Protein AF-A0A0D2N6A8-F1 (afdb_monomer)

Radius of gyration: 24.05 Å; Cα contacts (8 Å, |Δi|>4): 555; chains: 1; bounding box: 59×53×74 Å

Nearest PDB structures (foldseek):
  6nwz-assembly1_A  TM=8.621E-01  e=2.950E-24  Aspergillus fumigatus Af293
  6lh8-assembly1_A  TM=3.895E-01  e=9.444E+00  Bombina maxima
  6lhz-assembly1_A  TM=3.625E-01  e=6.966E+00  Bombina maxima
  6fop-assembly1_A  TM=2.179E-01  e=6.966E+00  Acetivibrio thermocellus ATCC 27405
  8zds-assembly1_E  TM=1.411E-01  e=5.803E+00  Salmonella enterica subsp. enterica serovar Typhimurium

Structure (mmCIF, N/CA/C/O backbone):
data_AF-A0A0D2N6A8-F1
#
_entry.id   AF-A0A0D2N6A8-F1
#
loop_
_atom_site.group_PDB
_atom_site.id
_atom_site.type_symbol
_atom_site.label_atom_id
_atom_site.label_alt_id
_atom_site.label_comp_id
_atom_site.label_asym_id
_atom_site.label_entity_id
_atom_site.label_seq_id
_atom_site.pdbx_PDB_ins_code
_atom_site.Cartn_x
_atom_site.Cartn_y
_atom_site.Cartn_z
_atom_site.occupancy
_atom_site.B_iso_or_equiv
_atom_site.auth_seq_id
_atom_site.auth_comp_id
_atom_site.auth_asym_id
_atom_site.auth_atom_id
_atom_site.pdbx_PDB_model_num
ATOM 1 N N . MET A 1 1 ? 5.827 24.116 23.680 1.00 55.41 1 MET A N 1
ATOM 2 C CA . MET A 1 1 ? 5.455 23.223 24.802 1.00 55.41 1 MET A CA 1
ATOM 3 C C . MET A 1 1 ? 5.975 21.837 24.461 1.00 55.41 1 MET A C 1
ATOM 5 O O . MET A 1 1 ? 5.878 21.472 23.299 1.00 55.41 1 MET A O 1
ATOM 9 N N . ASN A 1 2 ? 6.560 21.096 25.406 1.00 69.88 2 ASN A N 1
ATOM 10 C CA . ASN A 1 2 ? 6.954 19.704 25.162 1.00 69.88 2 ASN A CA 1
ATOM 11 C C . ASN A 1 2 ? 5.772 18.787 25.520 1.00 69.88 2 ASN A C 1
ATOM 13 O O . ASN A 1 2 ? 5.631 18.377 26.674 1.00 69.88 2 ASN A O 1
ATOM 17 N N . PHE A 1 3 ? 4.899 18.524 24.547 1.00 74.50 3 PHE A N 1
ATOM 18 C CA . PHE A 1 3 ? 3.677 17.741 24.757 1.00 74.50 3 PHE A CA 1
ATOM 19 C C . PHE A 1 3 ? 3.942 16.252 25.065 1.00 74.50 3 PHE A C 1
ATOM 21 O O . PHE A 1 3 ? 3.048 15.590 25.579 1.00 74.50 3 PHE A O 1
ATOM 28 N N . SER A 1 4 ? 5.156 15.737 24.828 1.00 81.69 4 SER A N 1
ATOM 29 C CA . SER A 1 4 ? 5.556 14.349 25.125 1.00 81.69 4 SER A CA 1
ATOM 30 C C . SER A 1 4 ? 6.346 14.191 26.432 1.00 81.69 4 SER A C 1
ATOM 32 O O . SER A 1 4 ? 6.681 13.075 26.830 1.00 81.69 4 SER A O 1
ATOM 34 N N . SER A 1 5 ? 6.608 15.290 27.149 1.00 80.06 5 SER A N 1
ATOM 35 C CA . SER A 1 5 ? 7.374 15.299 28.410 1.00 80.06 5 SER A CA 1
ATOM 36 C C . SER A 1 5 ? 6.836 14.338 29.475 1.00 80.06 5 SER A C 1
ATOM 38 O O . SER A 1 5 ? 7.623 13.746 30.208 1.00 80.06 5 SER A O 1
ATOM 40 N N . GLN A 1 6 ? 5.518 14.119 29.525 1.00 79.75 6 GLN A N 1
ATOM 41 C CA . GLN A 1 6 ? 4.905 13.167 30.456 1.00 79.75 6 GLN A CA 1
ATOM 42 C C . GLN A 1 6 ? 5.360 11.726 30.210 1.00 79.75 6 GLN A C 1
ATOM 44 O O . GLN A 1 6 ? 5.498 10.965 31.155 1.00 79.75 6 GLN A O 1
ATOM 49 N N . TRP A 1 7 ? 5.643 11.333 28.968 1.00 83.81 7 TRP A N 1
ATOM 50 C CA . TRP A 1 7 ? 6.109 9.978 28.646 1.00 83.81 7 TRP A CA 1
ATOM 51 C C . TRP A 1 7 ? 7.577 9.744 29.014 1.00 83.81 7 TRP A C 1
ATOM 53 O O . TRP A 1 7 ? 8.043 8.605 29.034 1.00 83.81 7 TRP A O 1
ATOM 63 N N . GLN A 1 8 ? 8.302 10.826 29.291 1.00 75.38 8 GLN A N 1
ATOM 64 C CA . GLN A 1 8 ? 9.684 10.810 29.760 1.00 75.38 8 GLN A CA 1
ATOM 65 C C . GLN A 1 8 ? 9.762 1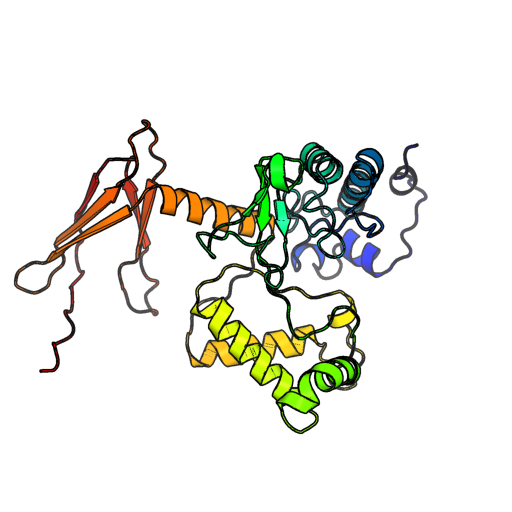0.882 31.294 1.00 75.38 8 GLN A C 1
ATOM 67 O O . GLN A 1 8 ? 10.846 10.740 31.858 1.00 75.38 8 GLN A O 1
ATOM 72 N N . ASP A 1 9 ? 8.628 11.088 31.972 1.00 80.12 9 ASP A N 1
ATOM 73 C CA . ASP A 1 9 ? 8.548 11.103 33.427 1.00 80.12 9 ASP A CA 1
ATOM 74 C C . ASP A 1 9 ? 8.675 9.676 33.982 1.00 80.12 9 ASP A C 1
ATOM 76 O O . ASP A 1 9 ? 7.916 8.774 33.623 1.00 80.12 9 ASP A O 1
ATOM 80 N N . ALA A 1 10 ? 9.620 9.472 34.902 1.00 74.81 10 ALA A N 1
ATOM 81 C CA . ALA A 1 10 ? 9.819 8.195 35.583 1.00 74.81 10 ALA A CA 1
ATOM 82 C C . ALA A 1 10 ? 8.604 7.768 36.432 1.00 74.81 10 ALA A C 1
ATOM 84 O O . ALA A 1 10 ? 8.475 6.590 36.766 1.00 74.81 10 ALA A O 1
ATOM 85 N N . GLN A 1 11 ? 7.721 8.705 36.787 1.00 80.44 11 GLN A N 1
ATOM 86 C CA . GLN A 1 11 ? 6.476 8.445 37.507 1.00 80.44 11 GLN A CA 1
ATOM 87 C C . GLN A 1 11 ? 5.301 8.111 36.578 1.00 80.44 11 GLN A C 1
ATOM 89 O O . GLN A 1 11 ? 4.234 7.721 37.063 1.00 80.44 11 GLN A O 1
ATOM 94 N N . PHE A 1 12 ? 5.463 8.239 35.257 1.00 84.12 12 PHE A N 1
ATOM 95 C CA . PHE A 1 12 ? 4.398 7.929 34.313 1.00 84.12 12 PHE A CA 1
ATOM 96 C C . PHE A 1 12 ? 4.044 6.442 34.350 1.00 84.12 12 PHE A C 1
ATOM 98 O O . PHE A 1 12 ? 4.872 5.564 34.106 1.00 84.12 12 PHE A O 1
ATOM 105 N N . SER A 1 13 ? 2.770 6.161 34.616 1.00 82.00 13 SER A N 1
ATOM 106 C CA . SER A 1 13 ? 2.237 4.806 34.641 1.00 82.00 13 SER A CA 1
ATOM 107 C C . SER A 1 13 ? 1.309 4.583 33.451 1.00 82.00 13 SER A C 1
ATOM 109 O O . SER A 1 13 ? 0.221 5.156 33.379 1.00 82.00 13 SER A O 1
ATOM 111 N N . LEU A 1 14 ? 1.736 3.729 32.517 1.00 87.38 14 LEU A N 1
ATOM 112 C CA . LEU A 1 14 ? 0.957 3.367 31.336 1.00 87.38 14 LEU A CA 1
ATOM 113 C C . LEU A 1 14 ? -0.204 2.431 31.718 1.00 87.38 14 LEU A C 1
ATOM 115 O O . LEU A 1 14 ? -0.010 1.238 31.971 1.00 87.38 14 LEU A O 1
ATOM 119 N N . GLN A 1 15 ? -1.414 2.996 31.772 1.00 91.31 15 GLN A N 1
ATOM 120 C CA . GLN A 1 15 ? -2.633 2.278 32.168 1.00 91.31 15 GLN A CA 1
ATOM 121 C C . GLN A 1 15 ? -3.263 1.474 31.028 1.00 91.31 15 GLN A C 1
ATOM 123 O O . GLN A 1 15 ? -3.842 0.416 31.279 1.00 91.31 15 GLN A O 1
ATOM 128 N N . ASP A 1 16 ? -3.136 1.958 29.790 1.00 94.75 16 ASP A N 1
ATOM 129 C CA . ASP A 1 16 ? -3.680 1.289 28.611 1.00 94.75 16 ASP A CA 1
ATOM 130 C C . ASP A 1 16 ? -3.026 -0.089 28.429 1.00 94.75 16 ASP A C 1
ATOM 132 O O . ASP A 1 16 ? -1.801 -0.221 28.351 1.00 94.75 16 ASP A O 1
ATOM 136 N N . GLN A 1 17 ? -3.861 -1.129 28.406 1.00 95.25 17 GLN A N 1
ATOM 137 C CA . GLN A 1 17 ? -3.397 -2.512 28.373 1.00 95.25 17 GLN A CA 1
ATOM 138 C C . GLN A 1 17 ? -2.762 -2.873 27.028 1.00 95.25 17 GLN A C 1
ATOM 140 O O . GLN A 1 17 ? -1.779 -3.608 27.011 1.00 95.25 17 GLN A O 1
ATOM 145 N N . VAL A 1 18 ? -3.280 -2.333 25.921 1.00 93.69 18 VAL A N 1
ATOM 146 C CA . VAL A 1 18 ? -2.760 -2.587 24.573 1.00 93.69 18 VAL A CA 1
ATOM 147 C C . VAL A 1 18 ? -1.413 -1.895 24.408 1.00 93.69 18 VAL A C 1
ATOM 149 O O . VAL A 1 18 ? -0.440 -2.524 23.999 1.00 93.69 18 VAL A O 1
ATOM 152 N N . ALA A 1 19 ? -1.321 -0.624 24.797 1.00 94.62 19 ALA A N 1
ATOM 153 C CA . ALA A 1 19 ? -0.071 0.122 24.747 1.00 94.62 19 ALA A CA 1
ATOM 154 C C . ALA A 1 19 ? 1.006 -0.527 25.631 1.00 94.62 19 ALA A C 1
ATOM 156 O O . ALA A 1 19 ? 2.165 -0.621 25.227 1.00 94.62 19 ALA A O 1
ATOM 157 N N . ARG A 1 20 ? 0.630 -1.019 26.819 1.00 95.12 20 ARG A N 1
ATOM 158 C CA . ARG A 1 20 ? 1.539 -1.758 27.702 1.00 95.12 20 ARG A CA 1
ATOM 159 C C . ARG A 1 20 ? 1.994 -3.077 27.079 1.00 95.12 20 ARG A C 1
ATOM 161 O O . ARG A 1 20 ? 3.195 -3.331 27.080 1.00 95.12 20 ARG A O 1
ATOM 168 N N . ALA A 1 21 ? 1.081 -3.854 26.498 1.00 95.69 21 ALA A N 1
ATOM 169 C CA . ALA A 1 21 ? 1.416 -5.099 25.813 1.00 95.69 21 ALA A CA 1
ATOM 170 C C . ALA A 1 21 ? 2.391 -4.869 24.648 1.00 95.69 21 ALA A C 1
ATOM 172 O O . ALA A 1 21 ? 3.376 -5.594 24.520 1.00 95.69 21 ALA A O 1
ATOM 173 N N . ILE A 1 22 ? 2.179 -3.815 23.852 1.00 95.88 22 ILE A N 1
ATOM 174 C CA . ILE A 1 22 ? 3.098 -3.414 22.777 1.00 95.88 22 ILE A CA 1
ATOM 175 C C . ILE A 1 22 ? 4.462 -3.019 23.349 1.00 95.88 22 ILE A C 1
ATOM 177 O O . ILE A 1 22 ? 5.482 -3.569 22.936 1.00 95.88 22 ILE A O 1
ATOM 181 N N . LYS A 1 23 ? 4.489 -2.107 24.330 1.00 94.44 23 LYS A N 1
ATOM 182 C CA . LYS A 1 23 ? 5.730 -1.592 24.928 1.00 94.44 23 LYS A CA 1
ATOM 183 C C . LYS A 1 23 ? 6.579 -2.694 25.563 1.00 94.44 23 LYS A C 1
ATOM 185 O O . LYS A 1 23 ? 7.801 -2.687 25.438 1.00 94.44 23 LYS A O 1
ATOM 190 N N . ASN A 1 24 ? 5.930 -3.643 26.227 1.00 95.31 24 ASN A N 1
ATOM 191 C CA . ASN A 1 24 ? 6.577 -4.779 26.877 1.00 95.31 24 ASN A CA 1
ATOM 192 C C . ASN A 1 24 ? 6.854 -5.945 25.914 1.00 95.31 24 ASN A C 1
ATOM 194 O O . ASN A 1 24 ? 7.449 -6.939 26.328 1.00 95.31 24 ASN A O 1
ATOM 198 N N . ASN A 1 25 ? 6.422 -5.841 24.653 1.00 96.44 25 ASN A N 1
ATOM 199 C CA . ASN A 1 25 ? 6.447 -6.923 23.673 1.00 96.44 25 ASN A CA 1
ATOM 200 C C . ASN A 1 25 ? 5.810 -8.224 24.205 1.00 96.44 25 ASN A C 1
ATOM 202 O O . ASN A 1 25 ? 6.339 -9.322 24.018 1.00 96.44 25 ASN A O 1
ATOM 206 N N . GLU A 1 26 ? 4.684 -8.103 24.911 1.00 97.06 26 GLU A N 1
ATOM 207 C CA . GLU A 1 26 ? 3.961 -9.241 25.478 1.00 97.06 26 GLU A CA 1
ATOM 208 C C . GLU A 1 26 ? 3.553 -10.208 24.360 1.00 97.06 26 GLU A C 1
ATOM 210 O O . GLU A 1 26 ? 2.994 -9.810 23.336 1.00 97.06 26 GLU A O 1
ATOM 215 N N . GLY A 1 27 ? 3.901 -11.488 24.521 1.00 95.44 27 GLY A N 1
ATOM 216 C CA . GLY A 1 27 ? 3.652 -12.509 23.500 1.00 95.44 27 GLY A CA 1
ATOM 217 C C . GLY A 1 27 ? 4.371 -12.278 22.161 1.00 95.44 27 GLY A C 1
ATOM 218 O O . GLY A 1 27 ? 4.015 -12.926 21.182 1.00 95.44 27 GLY A O 1
ATOM 219 N N . GLY A 1 28 ? 5.356 -11.372 22.092 1.00 96.12 28 GLY A N 1
ATOM 220 C CA . GLY A 1 28 ? 6.062 -11.034 20.852 1.00 96.12 28 GLY A CA 1
ATOM 221 C C . GLY A 1 28 ? 5.285 -10.105 19.910 1.00 96.12 28 GLY A C 1
ATOM 222 O O . GLY A 1 28 ? 5.637 -10.006 18.736 1.00 96.12 28 GLY A O 1
ATOM 223 N N . ILE A 1 29 ? 4.228 -9.430 20.382 1.00 95.00 29 ILE A N 1
ATOM 224 C CA . ILE A 1 29 ? 3.331 -8.632 19.526 1.00 95.00 29 ILE A CA 1
ATOM 225 C C . ILE A 1 29 ? 4.044 -7.521 18.734 1.00 95.00 29 ILE A C 1
ATOM 227 O O . ILE A 1 29 ? 3.677 -7.253 17.593 1.00 95.00 29 ILE A O 1
ATOM 231 N N . ALA A 1 30 ? 5.089 -6.902 19.290 1.00 95.25 30 ALA A N 1
ATOM 232 C CA . ALA A 1 30 ? 5.833 -5.836 18.618 1.00 95.25 30 ALA A CA 1
ATOM 233 C C . ALA A 1 30 ? 6.728 -6.358 17.472 1.00 95.25 30 ALA A C 1
ATOM 235 O O . ALA A 1 30 ? 7.166 -5.577 16.625 1.00 95.25 30 ALA A O 1
ATOM 236 N N . ASP A 1 31 ? 6.976 -7.672 17.430 1.00 95.00 31 ASP A N 1
ATOM 237 C CA . ASP A 1 31 ? 7.709 -8.358 16.357 1.00 95.00 31 ASP A CA 1
ATOM 238 C C . ASP A 1 31 ? 6.792 -9.141 15.410 1.00 95.00 31 ASP A C 1
ATOM 240 O O . ASP A 1 31 ? 7.168 -9.418 14.274 1.00 95.00 31 ASP A O 1
ATOM 244 N N . ALA A 1 32 ? 5.589 -9.497 15.866 1.00 95.19 32 ALA A N 1
ATOM 245 C CA . ALA A 1 32 ? 4.611 -10.244 15.081 1.00 95.19 32 ALA A CA 1
ATOM 246 C C . ALA A 1 32 ? 3.808 -9.364 14.105 1.00 95.19 32 ALA A C 1
ATOM 248 O O . ALA A 1 32 ? 3.234 -9.883 13.149 1.00 95.19 32 ALA A O 1
ATOM 249 N N . PHE A 1 33 ? 3.759 -8.048 14.336 1.00 96.81 33 PHE A N 1
ATOM 250 C CA . PHE A 1 33 ? 3.037 -7.084 13.503 1.00 96.81 33 PHE A CA 1
ATOM 251 C C . PHE A 1 33 ? 3.976 -6.027 12.932 1.00 96.81 33 PHE A C 1
ATOM 253 O O . PHE A 1 33 ? 4.971 -5.659 13.553 1.00 96.81 33 PHE A O 1
ATOM 260 N N . PHE A 1 34 ? 3.621 -5.499 11.760 1.00 98.00 34 PHE A N 1
ATOM 261 C CA . PHE A 1 34 ? 4.246 -4.299 11.216 1.00 98.00 34 PHE A CA 1
ATOM 262 C C . PHE A 1 34 ? 3.539 -3.047 1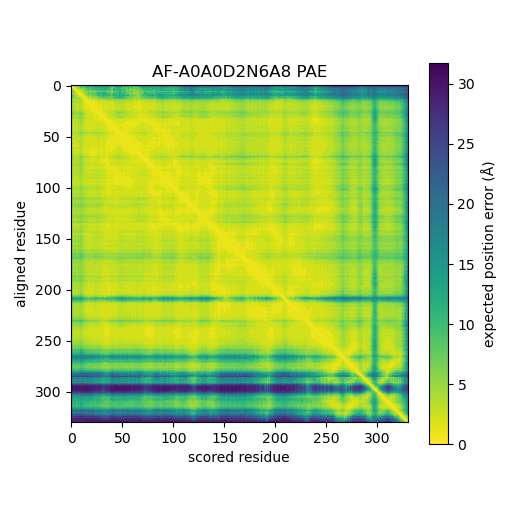1.727 1.00 98.00 34 PHE A C 1
ATOM 264 O O . PHE A 1 34 ? 2.314 -3.011 11.836 1.00 98.00 34 PHE A O 1
ATOM 271 N N . PHE A 1 35 ? 4.322 -2.012 12.007 1.00 98.19 35 PHE A N 1
ATOM 272 C CA . PHE A 1 35 ? 3.850 -0.751 12.569 1.00 98.19 35 PHE A CA 1
ATOM 273 C C . PHE A 1 35 ? 4.228 0.407 11.644 1.00 98.19 35 PHE A C 1
ATOM 275 O O . PHE A 1 35 ? 5.271 0.374 10.995 1.00 98.19 35 PHE A O 1
ATOM 282 N N . SER A 1 36 ? 3.400 1.445 11.592 1.00 98.25 36 SER A N 1
ATOM 283 C CA . SER A 1 36 ? 3.667 2.677 10.845 1.00 98.25 36 SER A CA 1
ATOM 284 C C . SER A 1 36 ? 2.964 3.860 11.502 1.00 98.25 36 SER A C 1
ATOM 286 O O . SER A 1 36 ? 2.130 3.690 12.392 1.00 98.25 36 SER A O 1
ATOM 288 N N . HIS A 1 37 ? 3.262 5.070 11.040 1.00 98.31 37 HIS A N 1
ATOM 289 C CA . HIS A 1 37 ? 2.566 6.263 11.507 1.00 98.31 37 HIS A CA 1
ATOM 290 C C . HIS A 1 37 ? 1.133 6.359 10.961 1.00 98.31 37 HIS A C 1
ATOM 292 O O . HIS A 1 37 ? 0.884 6.041 9.797 1.00 98.31 37 HIS A O 1
ATOM 298 N N . HIS A 1 38 ? 0.216 6.857 11.799 1.00 98.50 38 HIS A N 1
ATOM 299 C CA . HIS A 1 38 ? -1.157 7.212 11.430 1.00 98.50 38 HIS A CA 1
ATOM 300 C C . HIS A 1 38 ? -1.628 8.508 12.119 1.00 98.50 38 HIS A C 1
ATOM 302 O O . HIS A 1 38 ? -2.718 8.560 12.676 1.00 98.50 38 HIS A O 1
ATOM 308 N N . THR A 1 39 ? -0.742 9.518 12.119 1.00 98.44 39 THR A N 1
ATOM 309 C CA . THR A 1 39 ? -0.828 10.764 12.918 1.00 98.44 39 THR A CA 1
ATOM 310 C C . THR A 1 39 ? -1.048 10.521 14.417 1.00 98.44 39 THR A C 1
ATOM 312 O O . THR A 1 39 ? -1.000 9.380 14.872 1.00 98.44 39 THR A O 1
ATOM 315 N N . PHE A 1 40 ? -1.140 11.583 15.224 1.00 98.06 40 PHE A N 1
ATOM 316 C CA . PHE A 1 40 ? -1.216 11.457 16.681 1.00 98.06 40 PHE A CA 1
ATOM 317 C C . PHE A 1 40 ? -2.660 11.480 17.183 1.00 98.06 40 PHE A C 1
ATOM 319 O O . PHE A 1 40 ? -3.072 10.593 17.924 1.00 98.06 40 PHE A O 1
ATOM 326 N N . THR A 1 41 ? -3.449 12.469 16.758 1.00 98.00 41 THR A N 1
ATOM 327 C CA . THR A 1 41 ? -4.855 12.622 17.171 1.00 98.00 41 THR A CA 1
ATOM 328 C C . THR A 1 41 ? -5.842 12.271 16.065 1.00 98.00 41 THR A C 1
ATOM 330 O O . THR A 1 41 ? -7.035 12.516 16.229 1.00 98.00 41 THR A O 1
ATOM 333 N N . HIS A 1 42 ? -5.362 11.744 14.934 1.00 98.50 42 HIS A N 1
ATOM 334 C CA . HIS A 1 42 ? -6.184 11.466 13.756 1.00 98.50 42 HIS A CA 1
ATOM 335 C C . HIS A 1 42 ? -6.891 12.730 13.199 1.00 98.50 42 HIS A C 1
ATOM 337 O O . HIS A 1 42 ? -8.026 12.686 12.724 1.00 98.50 42 HIS A O 1
ATOM 343 N N . GLU A 1 43 ? -6.226 13.886 13.269 1.00 98.44 43 GLU A N 1
ATOM 344 C CA . GLU A 1 43 ? -6.726 15.146 12.703 1.00 98.44 43 GLU A CA 1
ATOM 345 C C . GLU A 1 43 ? -6.712 15.124 11.169 1.00 98.44 43 GLU A C 1
ATOM 347 O O . GLU A 1 43 ? -5.690 14.798 10.572 1.00 98.44 43 GLU A O 1
ATOM 352 N N . ILE A 1 44 ? -7.830 15.494 10.534 1.00 98.62 44 ILE A N 1
ATOM 353 C CA . ILE A 1 44 ? -7.942 15.599 9.071 1.00 98.62 44 ILE A CA 1
ATOM 354 C C . ILE A 1 44 ? -7.012 16.696 8.560 1.00 98.62 44 ILE A C 1
ATOM 356 O O . ILE A 1 44 ? -7.145 17.846 8.958 1.00 98.62 44 ILE A O 1
ATOM 360 N N . LEU A 1 45 ? -6.110 16.346 7.647 1.00 98.62 45 LEU A N 1
ATOM 361 C CA . LEU A 1 45 ? -5.006 17.194 7.202 1.00 98.62 45 LEU A CA 1
ATOM 362 C C . LEU A 1 45 ? -5.332 18.057 5.969 1.00 98.62 45 LEU A C 1
ATOM 364 O O . LEU A 1 45 ? -4.458 18.766 5.478 1.00 98.62 45 LEU A O 1
ATOM 368 N N . ASP A 1 46 ? -6.561 18.025 5.449 1.00 98.44 46 ASP A N 1
ATOM 369 C CA . ASP A 1 46 ? -6.914 18.705 4.188 1.00 98.44 46 ASP A CA 1
ATOM 370 C C . ASP A 1 46 ? -6.801 20.233 4.254 1.00 98.44 46 ASP A C 1
ATOM 372 O O . ASP A 1 46 ? -6.524 20.871 3.245 1.00 98.44 46 ASP A O 1
ATOM 376 N N . ASN A 1 47 ? -7.003 20.825 5.434 1.00 97.94 47 ASN A N 1
ATOM 377 C CA . ASN A 1 47 ? -7.014 22.281 5.618 1.00 97.94 47 ASN A CA 1
ATOM 378 C C . ASN A 1 47 ? -6.326 22.713 6.924 1.00 97.94 47 ASN A C 1
ATOM 380 O O . ASN A 1 47 ? -6.738 23.674 7.575 1.00 97.94 47 ASN A O 1
ATOM 384 N N . VAL A 1 48 ? -5.316 21.952 7.345 1.00 98.25 48 VAL A N 1
ATOM 385 C CA . VAL A 1 48 ? -4.516 22.255 8.539 1.00 98.25 48 VAL A CA 1
ATOM 386 C C . VAL A 1 48 ? -3.305 23.099 8.179 1.00 98.25 48 VAL A C 1
ATOM 388 O O . VAL A 1 48 ? -2.845 23.086 7.034 1.00 98.25 48 VAL A O 1
ATOM 391 N N . THR A 1 49 ? -2.757 23.799 9.168 1.00 98.44 49 THR A N 1
ATOM 392 C CA . THR A 1 49 ? -1.505 24.532 8.984 1.00 98.44 49 THR A CA 1
ATOM 393 C C . THR A 1 49 ? -0.308 23.584 8.979 1.00 98.44 49 THR A C 1
ATOM 395 O O . THR A 1 49 ? -0.360 22.468 9.506 1.00 98.44 49 THR A O 1
ATOM 398 N N . SER A 1 50 ? 0.833 24.061 8.474 1.00 98.00 50 SER A N 1
ATOM 399 C CA . SER A 1 50 ? 2.091 23.322 8.607 1.00 98.00 50 SER A CA 1
ATOM 400 C C . SER A 1 50 ? 2.446 23.013 10.069 1.00 98.00 50 SER A C 1
ATOM 402 O O . SER A 1 50 ? 3.107 22.005 10.305 1.00 98.00 50 SER A O 1
ATOM 404 N N . PHE A 1 51 ? 2.061 23.859 11.033 1.00 97.75 51 PHE A N 1
ATOM 405 C CA . PHE A 1 51 ? 2.334 23.617 12.451 1.00 97.75 51 PHE A CA 1
ATOM 406 C C . PHE A 1 51 ? 1.539 22.415 12.968 1.00 97.75 51 PHE A C 1
ATOM 408 O O . PHE A 1 51 ? 2.111 21.536 13.610 1.00 97.75 51 PHE A O 1
ATOM 415 N N . ASP A 1 52 ? 0.249 22.349 12.647 1.00 98.12 52 ASP A N 1
ATOM 416 C CA . ASP A 1 52 ? -0.629 21.267 13.099 1.00 98.12 52 ASP A CA 1
ATOM 417 C C . ASP A 1 52 ? -0.174 19.925 12.511 1.00 98.12 52 ASP A C 1
ATOM 419 O O . ASP A 1 52 ? 0.041 18.962 13.249 1.00 98.12 52 ASP A O 1
ATOM 423 N N . ALA A 1 53 ? 0.103 19.877 11.201 1.00 98.38 53 ALA A N 1
ATOM 424 C CA . ALA A 1 53 ? 0.636 18.682 10.545 1.00 98.38 53 ALA A CA 1
ATOM 425 C C . ALA A 1 53 ? 1.993 18.239 11.130 1.00 98.38 53 ALA A C 1
ATOM 427 O O . ALA A 1 53 ? 2.235 17.043 11.325 1.00 98.38 53 ALA A O 1
ATOM 428 N N . GLU A 1 54 ? 2.870 19.193 11.459 1.00 97.75 54 GLU A N 1
ATOM 429 C CA . GLU A 1 54 ? 4.148 18.908 12.113 1.00 97.75 54 GLU A CA 1
ATOM 430 C C . GLU A 1 54 ? 3.938 18.312 13.510 1.00 97.75 54 GLU A C 1
ATOM 432 O O . GLU A 1 54 ? 4.567 17.310 13.848 1.00 97.75 54 GLU A O 1
ATOM 437 N N . MET A 1 55 ? 3.008 18.851 14.305 1.00 97.38 55 MET A N 1
ATOM 438 C CA . MET A 1 55 ? 2.689 18.308 15.628 1.00 97.38 55 MET A CA 1
ATOM 439 C C . MET A 1 55 ? 2.067 16.912 15.546 1.00 97.38 55 MET A C 1
ATOM 441 O O . MET A 1 55 ? 2.467 16.027 16.306 1.00 97.38 55 MET A O 1
ATOM 445 N N . GLN A 1 56 ? 1.157 16.673 14.597 1.00 98.00 56 GLN A N 1
ATOM 446 C CA . GLN A 1 56 ? 0.562 15.354 14.364 1.00 98.00 56 GLN A CA 1
ATOM 447 C C . GLN A 1 56 ? 1.621 14.275 14.129 1.00 98.00 56 GLN A C 1
ATOM 449 O O . GLN A 1 56 ? 1.511 13.160 14.642 1.00 98.00 56 GLN A O 1
ATOM 454 N N . MET A 1 57 ? 2.658 14.590 13.356 1.00 97.75 57 MET A N 1
ATOM 455 C CA . MET A 1 57 ? 3.719 13.638 13.055 1.00 97.75 57 MET A CA 1
ATOM 456 C C . MET A 1 57 ? 4.775 13.575 14.167 1.00 97.75 57 MET A C 1
ATOM 458 O O . MET A 1 57 ? 5.169 12.478 14.561 1.00 97.75 57 MET A O 1
ATOM 462 N N . ALA A 1 58 ? 5.206 14.710 14.721 1.00 97.00 58 ALA A N 1
ATOM 463 C CA . ALA A 1 58 ? 6.218 14.760 15.777 1.00 97.00 58 ALA A CA 1
ATOM 464 C C . ALA A 1 58 ? 5.767 14.008 17.038 1.00 97.00 58 ALA A C 1
ATOM 466 O O . ALA A 1 58 ? 6.497 13.157 17.544 1.00 97.00 58 ALA A O 1
ATOM 467 N N . LEU A 1 59 ? 4.531 14.232 17.494 1.00 97.00 59 LEU A N 1
ATOM 468 C CA . LEU A 1 59 ? 4.000 13.550 18.678 1.00 97.00 59 LEU A CA 1
ATOM 469 C C . LEU A 1 59 ? 3.806 12.055 18.448 1.00 97.00 59 LEU A C 1
ATOM 471 O O . LEU A 1 59 ? 4.030 11.254 19.355 1.00 97.00 59 LEU A O 1
ATOM 475 N N . ASN A 1 60 ? 3.455 11.652 17.226 1.00 97.62 60 ASN A N 1
ATOM 476 C CA . ASN A 1 60 ? 3.343 10.237 16.909 1.00 97.62 60 ASN A CA 1
ATOM 477 C C . ASN A 1 60 ? 4.716 9.545 16.792 1.00 97.62 60 ASN A C 1
ATOM 479 O O . ASN A 1 60 ? 4.846 8.368 17.129 1.00 97.62 60 ASN A O 1
ATOM 483 N N . LYS A 1 61 ? 5.766 10.262 16.364 1.00 96.62 61 LYS A N 1
ATOM 484 C CA . LYS A 1 61 ? 7.160 9.783 16.435 1.00 96.62 61 LYS A CA 1
ATOM 485 C C . LYS A 1 61 ? 7.616 9.600 17.879 1.00 96.62 61 LYS A C 1
ATOM 487 O O . LYS A 1 61 ? 8.194 8.560 18.196 1.00 96.62 61 LYS A O 1
ATOM 492 N N . ASP A 1 62 ? 7.299 10.554 18.748 1.00 95.50 62 ASP A N 1
ATOM 493 C CA . ASP A 1 62 ? 7.589 10.454 20.179 1.00 95.50 62 ASP A CA 1
ATOM 494 C C . ASP A 1 62 ? 6.845 9.277 20.824 1.00 95.50 62 ASP A C 1
ATOM 496 O O . ASP A 1 62 ? 7.438 8.523 21.597 1.00 95.50 62 ASP A O 1
ATOM 500 N N . MET A 1 63 ? 5.578 9.051 20.456 1.00 95.12 63 MET A N 1
ATOM 501 C CA . MET A 1 63 ? 4.806 7.895 20.919 1.00 95.12 63 MET A CA 1
ATOM 502 C C . MET A 1 63 ? 5.420 6.571 20.445 1.00 95.12 63 MET A C 1
ATOM 504 O O . MET A 1 63 ? 5.610 5.655 21.245 1.00 95.12 63 MET A O 1
ATOM 508 N N . ALA A 1 64 ? 5.796 6.462 19.167 1.00 96.50 64 ALA A N 1
ATOM 509 C CA . ALA A 1 64 ? 6.462 5.269 18.644 1.00 96.50 64 ALA A CA 1
ATOM 510 C C . ALA A 1 64 ? 7.790 4.983 19.372 1.00 96.50 64 ALA A C 1
ATOM 512 O O . ALA A 1 64 ? 8.094 3.826 19.678 1.00 96.50 64 ALA A O 1
ATOM 513 N N . ALA A 1 65 ? 8.554 6.026 19.715 1.00 95.25 65 ALA A N 1
ATOM 514 C CA . ALA A 1 65 ? 9.778 5.889 20.498 1.00 95.25 65 ALA A CA 1
ATOM 515 C C . ALA A 1 65 ? 9.476 5.446 21.937 1.00 95.25 65 ALA A C 1
ATOM 517 O O . ALA A 1 65 ? 10.107 4.518 22.444 1.00 95.25 65 ALA A O 1
ATOM 518 N N . PHE A 1 66 ? 8.469 6.048 22.575 1.00 93.81 66 PHE A N 1
ATOM 519 C CA . PHE A 1 66 ? 8.030 5.685 23.920 1.00 93.81 66 PHE A CA 1
ATOM 520 C C . PHE A 1 66 ? 7.558 4.227 24.018 1.00 93.81 66 PHE A C 1
ATOM 522 O O . PHE A 1 66 ? 7.834 3.557 25.019 1.00 93.81 66 PHE A O 1
ATOM 529 N N . LEU A 1 67 ? 6.874 3.726 22.989 1.00 94.50 67 LEU A N 1
ATOM 530 C CA . LEU A 1 67 ? 6.430 2.334 22.885 1.00 94.50 67 LEU A CA 1
ATOM 531 C C . LEU A 1 67 ? 7.545 1.371 22.441 1.00 94.50 67 LEU A C 1
ATOM 533 O O . LEU A 1 67 ? 7.302 0.173 22.338 1.00 94.50 67 LEU A O 1
ATOM 537 N N . GLY A 1 68 ? 8.764 1.857 22.181 1.00 94.81 68 GLY A N 1
ATOM 538 C CA . GLY A 1 68 ? 9.887 1.016 21.759 1.00 94.81 68 GLY A CA 1
ATOM 539 C C . GLY A 1 68 ? 9.736 0.437 20.348 1.00 94.81 68 GLY A C 1
ATOM 540 O O . GLY A 1 68 ? 10.342 -0.591 20.043 1.00 94.81 68 GLY A O 1
ATOM 541 N N . LEU A 1 69 ? 8.931 1.075 19.493 1.00 97.31 69 LEU A N 1
ATOM 542 C CA . LEU A 1 69 ? 8.672 0.644 18.118 1.00 97.31 69 LEU A CA 1
ATOM 543 C C . LEU A 1 69 ? 9.701 1.203 17.131 1.00 97.31 69 LEU A C 1
ATOM 545 O O . LEU A 1 69 ? 10.128 0.482 16.237 1.00 97.31 69 LEU A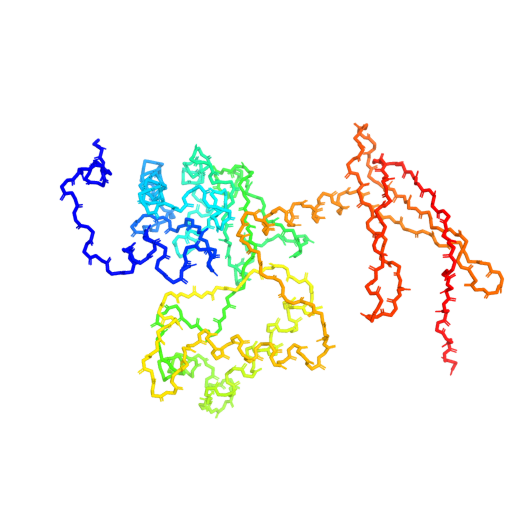 O 1
ATOM 549 N N . SER A 1 70 ? 10.147 2.450 17.310 1.00 95.62 70 SER A N 1
ATOM 550 C CA . SER A 1 70 ? 10.935 3.182 16.300 1.00 95.62 70 SER A CA 1
ATOM 551 C C . SER A 1 70 ? 12.248 2.515 15.872 1.00 95.62 70 SER A C 1
ATOM 553 O O . SER A 1 70 ? 12.728 2.780 14.775 1.00 95.62 70 SER A O 1
ATOM 555 N N . ASN A 1 71 ? 12.828 1.657 16.717 1.00 93.12 71 ASN A N 1
ATOM 556 C CA . ASN A 1 71 ? 14.085 0.951 16.437 1.00 93.12 71 ASN A CA 1
ATOM 557 C C . ASN A 1 71 ? 13.881 -0.502 15.973 1.00 93.12 71 ASN A C 1
ATOM 559 O O . ASN A 1 71 ? 14.860 -1.228 15.796 1.00 93.12 71 ASN A O 1
ATOM 563 N N . ARG A 1 72 ? 12.633 -0.963 15.823 1.00 96.56 72 ARG A N 1
ATOM 564 C CA . ARG A 1 72 ? 12.339 -2.337 15.402 1.00 96.56 72 ARG A CA 1
ATOM 565 C C . ARG A 1 72 ? 12.377 -2.455 13.886 1.00 96.56 72 ARG A C 1
ATOM 567 O O . ARG A 1 72 ? 11.939 -1.558 13.172 1.00 96.56 72 ARG A O 1
ATOM 574 N N . SER A 1 73 ? 12.803 -3.615 13.392 1.00 96.19 73 SER A N 1
ATOM 575 C CA . SER A 1 73 ? 12.744 -3.946 11.962 1.00 96.19 73 SER A CA 1
ATOM 576 C C . SER A 1 73 ? 11.313 -3.994 11.416 1.00 96.19 73 SER A C 1
ATOM 578 O O . SER A 1 73 ? 11.116 -3.870 10.212 1.00 96.19 73 SER A O 1
ATOM 580 N N . THR A 1 74 ? 10.313 -4.145 12.286 1.00 97.31 74 THR A N 1
ATOM 581 C CA . THR A 1 74 ? 8.885 -4.155 11.948 1.00 97.31 74 THR A CA 1
ATOM 582 C C . THR A 1 74 ? 8.278 -2.763 11.762 1.00 97.31 74 THR A C 1
ATOM 584 O O . THR A 1 74 ? 7.135 -2.651 11.315 1.00 97.31 74 THR A O 1
ATOM 587 N N . PHE A 1 75 ? 9.012 -1.694 12.080 1.00 98.38 75 PHE A N 1
ATOM 588 C CA . PHE A 1 75 ? 8.510 -0.327 12.013 1.00 98.38 75 PHE A CA 1
ATOM 589 C C . PHE A 1 75 ? 8.813 0.335 10.663 1.00 98.38 75 PHE A C 1
ATOM 591 O O . PHE A 1 75 ? 9.936 0.289 10.161 1.00 98.38 75 PHE A O 1
ATOM 598 N N . SER A 1 76 ? 7.798 0.967 10.073 1.00 98.50 76 SER A N 1
ATOM 599 C CA . SER A 1 76 ? 7.924 1.844 8.909 1.00 98.50 76 SER A CA 1
ATOM 600 C C . SER A 1 76 ? 7.914 3.293 9.368 1.00 98.50 76 SER A C 1
ATOM 602 O O . SER A 1 76 ? 6.909 3.784 9.882 1.00 98.50 76 SER A O 1
ATOM 604 N N . SER A 1 77 ? 9.043 3.967 9.181 1.00 97.00 77 SER A N 1
ATOM 605 C CA . SER A 1 77 ? 9.236 5.355 9.610 1.00 97.00 77 SER A CA 1
ATOM 606 C C . SER A 1 77 ? 9.112 6.354 8.463 1.00 97.00 77 SER A C 1
ATOM 608 O O . SER A 1 77 ? 8.909 7.541 8.720 1.00 97.00 77 SER A O 1
ATOM 610 N N . SER A 1 78 ? 9.228 5.886 7.215 1.00 97.25 78 SER A N 1
ATOM 611 C CA . SER A 1 78 ? 9.330 6.750 6.035 1.00 97.25 78 SER A CA 1
ATOM 612 C C . SER A 1 78 ? 8.073 6.779 5.161 1.00 97.25 78 SER A C 1
ATOM 614 O O . SER A 1 78 ? 7.926 7.690 4.345 1.00 97.25 78 SER A O 1
ATOM 616 N N . CYS A 1 79 ? 7.177 5.804 5.321 1.00 97.88 79 CYS A N 1
ATOM 617 C CA . CYS A 1 79 ? 5.851 5.781 4.723 1.00 97.88 79 CYS A CA 1
ATOM 618 C C . CYS A 1 79 ? 4.766 5.618 5.797 1.00 97.88 79 CYS A C 1
ATOM 620 O O . CYS A 1 79 ? 4.947 4.888 6.776 1.00 97.88 79 CYS A O 1
ATOM 622 N N . MET A 1 80 ? 3.636 6.303 5.618 1.00 98.31 80 MET A N 1
ATOM 623 C CA . MET A 1 80 ? 2.572 6.385 6.619 1.00 98.31 80 MET A CA 1
ATOM 624 C C . MET A 1 80 ? 1.169 6.180 6.041 1.00 98.31 80 MET A C 1
ATOM 626 O O . MET A 1 80 ? 0.968 6.062 4.835 1.00 98.31 80 MET A O 1
ATOM 630 N N . VAL A 1 81 ? 0.178 6.168 6.926 1.00 98.75 81 VAL A N 1
ATOM 631 C CA . VAL A 1 81 ? -1.237 6.277 6.567 1.00 98.75 81 VAL A CA 1
ATOM 632 C C . VAL A 1 81 ? -1.724 7.638 7.043 1.00 98.75 81 VAL A C 1
ATOM 634 O O . VAL A 1 81 ? -1.620 7.936 8.230 1.00 98.75 81 VAL A O 1
ATOM 637 N N . THR A 1 82 ? -2.245 8.493 6.167 1.00 98.56 82 THR A N 1
ATOM 638 C CA . THR A 1 82 ? -2.865 9.747 6.620 1.00 98.56 82 THR A CA 1
ATOM 639 C C . THR A 1 82 ? -4.290 9.485 7.127 1.00 98.56 82 THR A C 1
ATOM 641 O O . THR A 1 82 ? -4.954 8.551 6.662 1.00 98.56 82 THR A O 1
ATOM 644 N N . PRO A 1 83 ? -4.769 10.247 8.124 1.00 98.31 83 PRO A N 1
ATOM 645 C CA . PRO A 1 83 ? -6.107 10.080 8.685 1.00 98.31 83 PRO A CA 1
ATOM 646 C C . PRO A 1 83 ? -7.145 10.315 7.595 1.00 98.31 83 PRO A C 1
ATOM 648 O O . PRO A 1 83 ? -7.165 11.377 6.979 1.00 98.31 83 PRO A O 1
ATOM 651 N N . GLN A 1 84 ? -7.970 9.306 7.316 1.00 97.62 84 GLN A N 1
ATOM 652 C CA . GLN A 1 84 ? -8.972 9.351 6.243 1.00 97.62 84 GLN A CA 1
ATOM 653 C C . GLN A 1 84 ? -8.405 9.755 4.863 1.00 97.62 84 GLN A C 1
ATOM 655 O O . GLN A 1 84 ? -9.101 10.370 4.064 1.00 97.62 84 GLN A O 1
ATOM 660 N N . ILE A 1 85 ? -7.140 9.422 4.575 1.00 98.50 85 ILE A N 1
ATOM 661 C CA . ILE A 1 85 ? -6.494 9.741 3.283 1.00 98.50 85 ILE A CA 1
ATOM 662 C C . ILE A 1 85 ? -6.444 11.254 3.007 1.00 98.50 85 ILE A C 1
ATOM 664 O O . ILE A 1 85 ? -6.356 11.709 1.872 1.00 98.50 85 ILE A O 1
ATOM 668 N N . SER A 1 86 ? -6.481 12.049 4.075 1.00 98.62 86 SER A N 1
ATOM 669 C CA . SER A 1 86 ? -6.453 13.506 3.998 1.00 98.62 86 SER A CA 1
ATOM 670 C C . SER A 1 86 ? -5.037 14.062 3.849 1.00 98.62 86 SER A C 1
ATOM 672 O O . SER A 1 86 ? -4.037 13.373 4.080 1.00 98.62 86 SER A O 1
ATOM 674 N N . GLY A 1 87 ? -4.957 15.336 3.473 1.00 98.25 87 GLY A N 1
ATOM 675 C CA . GLY A 1 87 ? -3.725 16.116 3.368 1.00 98.25 87 GLY A CA 1
ATOM 676 C C . GLY A 1 87 ? -2.906 15.845 2.114 1.00 98.25 87 GLY A C 1
ATOM 677 O O . GLY A 1 87 ? -1.879 16.488 1.926 1.00 98.25 87 GLY A O 1
ATOM 678 N N . LEU A 1 88 ? -3.349 14.941 1.234 1.00 98.50 88 LEU A N 1
ATOM 679 C CA . LEU A 1 88 ? -2.604 14.594 0.021 1.00 98.50 88 LEU A CA 1
ATOM 680 C C . LEU A 1 88 ? -2.624 15.700 -1.047 1.00 98.50 88 LEU A C 1
ATOM 682 O O . LEU A 1 88 ? -1.782 15.668 -1.930 1.00 98.50 88 LEU A O 1
ATOM 686 N N . HIS A 1 89 ? -3.497 16.707 -0.922 1.00 98.06 89 HIS A N 1
ATOM 687 C CA . HIS A 1 89 ? -3.481 17.950 -1.716 1.00 98.06 89 HIS A CA 1
ATOM 688 C C . HIS A 1 89 ? -3.172 19.205 -0.880 1.00 98.06 89 HIS A C 1
ATOM 690 O O . HIS A 1 89 ? -3.384 20.328 -1.335 1.00 98.06 89 HIS A O 1
ATOM 696 N N . ASN A 1 90 ? -2.696 19.035 0.356 1.00 98.56 90 ASN A N 1
ATOM 697 C CA . ASN A 1 90 ? -2.299 20.147 1.210 1.00 98.56 90 ASN A CA 1
ATOM 698 C C . ASN A 1 90 ? -0.768 20.254 1.226 1.00 98.56 90 ASN A C 1
ATOM 700 O O . ASN A 1 90 ? -0.091 19.505 1.934 1.00 98.56 90 ASN A O 1
ATOM 704 N N . GLY A 1 91 ? -0.229 21.212 0.468 1.00 98.56 91 GLY A N 1
ATOM 705 C CA . GLY A 1 91 ? 1.213 21.432 0.347 1.00 98.56 91 GLY A CA 1
ATOM 706 C C . GLY A 1 91 ? 1.919 21.679 1.682 1.00 98.56 91 GLY A C 1
ATOM 707 O O . GLY A 1 91 ? 3.002 21.138 1.910 1.00 98.56 91 GLY A O 1
ATOM 708 N N . ASP A 1 92 ? 1.284 22.413 2.602 1.00 98.56 92 ASP A N 1
ATOM 709 C CA . ASP A 1 92 ? 1.828 22.675 3.940 1.00 98.56 92 ASP A CA 1
ATOM 710 C C . ASP A 1 92 ? 1.920 21.388 4.767 1.00 98.56 92 ASP A C 1
ATOM 712 O O . ASP A 1 92 ? 2.929 21.144 5.438 1.00 98.56 92 ASP A O 1
ATOM 716 N N . ALA A 1 93 ? 0.887 20.542 4.695 1.00 98.69 93 ALA A N 1
ATOM 717 C CA . ALA A 1 93 ? 0.876 19.253 5.374 1.00 98.69 93 ALA A CA 1
ATOM 718 C C . ALA A 1 93 ? 1.939 18.313 4.791 1.00 98.69 93 ALA A C 1
ATOM 720 O O . ALA A 1 93 ? 2.758 17.784 5.542 1.00 98.69 93 ALA A O 1
ATOM 721 N N . LEU A 1 94 ? 1.989 18.152 3.465 1.00 98.81 94 LEU A N 1
ATOM 722 C CA . LEU A 1 94 ? 2.987 17.317 2.790 1.00 98.81 94 LEU A CA 1
ATOM 723 C C . LEU A 1 94 ? 4.417 17.766 3.112 1.00 98.81 94 LEU A C 1
ATOM 725 O O . LEU A 1 94 ? 5.259 16.940 3.474 1.00 98.81 94 LEU A O 1
ATOM 729 N N . ALA A 1 95 ? 4.682 19.075 3.066 1.00 98.50 95 ALA A N 1
ATOM 730 C CA . ALA A 1 95 ? 5.978 19.634 3.425 1.00 98.50 95 ALA A CA 1
ATOM 731 C C . ALA A 1 95 ? 6.340 19.355 4.894 1.00 98.50 95 ALA A C 1
ATOM 733 O O . ALA A 1 95 ? 7.487 19.012 5.187 1.00 98.50 95 ALA A O 1
ATOM 734 N N . ALA A 1 96 ? 5.388 19.482 5.825 1.00 98.44 96 ALA A N 1
ATOM 735 C CA . ALA A 1 96 ? 5.607 19.191 7.242 1.00 98.44 96 ALA A CA 1
ATOM 736 C C . ALA A 1 96 ? 5.911 17.705 7.498 1.00 98.44 96 ALA A C 1
ATOM 738 O O . ALA A 1 96 ? 6.872 17.380 8.200 1.00 98.44 96 ALA A O 1
ATOM 739 N N . LEU A 1 97 ? 5.145 16.802 6.879 1.00 98.50 97 LEU A N 1
ATOM 740 C CA . LEU A 1 97 ? 5.369 15.356 6.957 1.00 98.50 97 LEU A CA 1
ATOM 741 C C . LEU A 1 97 ? 6.750 14.975 6.394 1.00 98.50 97 LEU A C 1
ATOM 743 O O . LEU A 1 97 ? 7.500 14.240 7.047 1.00 98.50 97 LEU A O 1
ATOM 747 N N . ALA A 1 98 ? 7.123 15.543 5.242 1.00 98.31 98 ALA A N 1
ATOM 748 C CA . ALA A 1 98 ? 8.421 15.334 4.604 1.00 98.31 98 ALA A CA 1
ATOM 749 C C . ALA A 1 98 ? 9.594 15.797 5.475 1.00 98.31 98 ALA A C 1
ATOM 751 O O . ALA A 1 98 ? 10.563 15.051 5.641 1.00 98.31 98 ALA A O 1
ATOM 752 N N . ARG A 1 99 ? 9.500 16.978 6.106 1.00 97.88 99 ARG A N 1
ATOM 753 C CA . ARG A 1 99 ? 10.530 17.469 7.044 1.00 97.88 99 ARG A CA 1
ATOM 754 C C . ARG A 1 99 ? 10.752 16.529 8.228 1.00 97.88 99 ARG A C 1
ATOM 756 O O . ARG A 1 99 ? 11.866 16.447 8.738 1.00 97.88 99 ARG A O 1
ATOM 763 N N . LEU A 1 100 ? 9.717 15.801 8.645 1.00 97.75 100 LEU A N 1
ATOM 764 C CA . LEU A 1 100 ? 9.788 14.817 9.727 1.00 97.75 100 LEU A CA 1
ATOM 765 C C . LEU A 1 100 ? 10.114 13.393 9.249 1.00 97.75 100 LEU A C 1
ATOM 767 O O . LEU A 1 100 ? 10.110 12.459 10.057 1.00 97.75 100 LEU A O 1
ATOM 771 N N . GLY A 1 101 ? 10.464 13.222 7.974 1.00 96.62 101 GLY A N 1
ATOM 772 C CA . GLY A 1 101 ? 11.004 11.984 7.414 1.00 96.62 101 GLY A CA 1
ATOM 773 C C . GLY A 1 101 ? 9.980 11.060 6.756 1.00 96.62 101 GLY A C 1
ATOM 774 O O . GLY A 1 101 ? 10.382 10.014 6.248 1.00 96.62 101 GLY A O 1
ATOM 775 N N . ALA A 1 102 ? 8.695 11.426 6.714 1.00 97.44 102 ALA A N 1
ATOM 776 C CA . ALA A 1 102 ? 7.712 10.706 5.909 1.00 97.44 102 ALA A CA 1
ATOM 777 C C . ALA A 1 102 ? 7.784 11.212 4.462 1.00 97.44 102 ALA A C 1
ATOM 779 O O . ALA A 1 102 ? 7.391 12.333 4.184 1.00 97.44 102 ALA A O 1
ATOM 780 N N . GLY A 1 103 ? 8.296 10.400 3.538 1.00 97.62 103 GLY A N 1
ATOM 781 C CA . GLY A 1 103 ? 8.338 10.728 2.104 1.00 97.62 103 GLY A CA 1
ATOM 782 C C . GLY A 1 103 ? 7.255 10.024 1.288 1.00 97.62 103 GLY A C 1
ATOM 783 O O . GLY A 1 103 ? 7.295 10.057 0.060 1.00 97.62 103 GLY A O 1
ATOM 784 N N . CYS A 1 104 ? 6.361 9.305 1.966 1.00 98.44 104 CYS A N 1
ATOM 785 C CA . CYS A 1 104 ? 5.356 8.445 1.368 1.00 98.44 104 CYS A CA 1
ATOM 786 C C . CYS A 1 104 ? 4.115 8.366 2.262 1.00 98.44 104 CYS A C 1
ATOM 788 O O . CYS A 1 104 ? 4.219 8.320 3.491 1.00 98.44 104 CYS A O 1
ATOM 790 N N . ALA A 1 105 ? 2.942 8.299 1.646 1.00 98.56 105 ALA A N 1
ATOM 791 C CA . ALA A 1 105 ? 1.699 7.925 2.302 1.00 98.56 105 ALA A CA 1
ATOM 792 C C . ALA A 1 105 ? 0.885 7.012 1.387 1.00 98.56 105 ALA A C 1
ATOM 794 O O . ALA A 1 105 ? 1.054 7.031 0.171 1.00 98.56 105 ALA A O 1
ATOM 795 N N . VAL A 1 106 ? 0.004 6.199 1.962 1.00 98.62 106 VAL A N 1
ATOM 796 C CA . VAL A 1 106 ? -0.951 5.419 1.165 1.00 98.62 106 VAL A CA 1
ATOM 797 C C . VAL A 1 106 ? -2.120 6.288 0.692 1.00 98.62 106 VAL A C 1
ATOM 799 O O . VAL A 1 106 ? -2.608 7.130 1.445 1.00 98.62 106 VAL A O 1
ATOM 802 N N . GLY A 1 107 ? -2.570 6.060 -0.539 1.00 98.44 107 GLY A N 1
ATOM 803 C CA . GLY A 1 107 ? -3.751 6.678 -1.137 1.00 98.44 107 GLY A CA 1
ATOM 804 C C . GLY A 1 107 ? -5.015 5.824 -1.003 1.00 98.44 107 GLY A C 1
ATOM 805 O O . GLY A 1 107 ? -5.138 4.983 -0.104 1.00 98.44 107 GLY A O 1
ATOM 806 N N . ASP A 1 108 ? -5.944 6.040 -1.934 1.00 98.50 108 ASP A N 1
ATOM 807 C CA . ASP A 1 108 ? -7.186 5.280 -2.090 1.00 98.50 108 ASP A CA 1
ATOM 808 C C . ASP A 1 108 ? -7.453 5.026 -3.580 1.00 98.50 108 ASP A C 1
ATOM 810 O O . ASP A 1 108 ? -7.659 5.960 -4.354 1.00 98.50 108 ASP A O 1
ATOM 814 N N . ASN A 1 109 ? -7.467 3.754 -3.984 1.00 98.38 109 ASN A N 1
ATOM 815 C CA . ASN A 1 109 ? -7.666 3.351 -5.377 1.00 98.38 109 ASN A CA 1
ATOM 816 C C . ASN A 1 109 ? -9.078 3.648 -5.909 1.00 98.38 109 ASN A C 1
ATOM 818 O O . ASN A 1 109 ? -9.304 3.538 -7.113 1.00 98.38 109 ASN A O 1
ATOM 822 N N . THR A 1 110 ? -10.031 4.017 -5.049 1.00 97.31 110 THR A N 1
ATOM 823 C CA . THR A 1 110 ? -11.352 4.497 -5.483 1.00 97.31 110 THR A CA 1
ATOM 824 C C . THR A 1 110 ? -11.309 5.936 -6.006 1.00 97.31 110 THR A C 1
ATOM 826 O O . THR A 1 110 ? -12.238 6.367 -6.693 1.00 97.31 110 THR A O 1
ATOM 829 N N . TRP A 1 111 ? -10.227 6.675 -5.738 1.00 97.50 111 TRP A N 1
ATOM 830 C CA . TRP A 1 111 ? -10.007 8.039 -6.209 1.00 97.50 111 TRP A CA 1
ATOM 831 C C . TRP A 1 111 ? -8.907 8.055 -7.265 1.00 97.50 111 TRP A C 1
ATOM 833 O O . TRP A 1 111 ? -7.720 7.999 -6.956 1.00 97.50 111 TRP A O 1
ATOM 843 N N . SER A 1 112 ? -9.293 8.176 -8.538 1.00 95.88 112 SER A N 1
ATOM 844 C CA . SER A 1 112 ? -8.348 8.106 -9.662 1.00 95.88 112 SER A CA 1
ATOM 845 C C . SER A 1 112 ? -7.230 9.151 -9.591 1.00 95.88 112 SER A C 1
ATOM 847 O O . SER A 1 112 ? -6.131 8.897 -10.075 1.00 95.88 112 SER A O 1
ATOM 849 N N . PHE A 1 113 ? -7.482 10.300 -8.957 1.00 96.00 113 PHE A N 1
ATOM 850 C CA . PHE A 1 113 ? -6.486 11.358 -8.763 1.00 96.00 113 PHE A CA 1
ATOM 851 C C . PHE A 1 113 ? -5.403 11.012 -7.724 1.00 96.00 113 PHE A C 1
ATOM 853 O O . PHE A 1 113 ? -4.412 11.722 -7.642 1.00 96.00 113 PHE A O 1
ATOM 860 N N . LEU A 1 114 ? -5.555 9.925 -6.956 1.00 97.94 114 LEU A N 1
ATOM 861 C CA . LEU A 1 114 ? -4.527 9.395 -6.048 1.00 97.94 114 LEU A CA 1
ATOM 862 C C . LEU A 1 114 ? -3.785 8.180 -6.621 1.00 97.94 114 LEU A C 1
ATOM 864 O O . LEU A 1 114 ? -3.015 7.525 -5.917 1.00 97.94 114 LEU A O 1
ATOM 868 N N . THR A 1 115 ? -4.021 7.853 -7.890 1.00 97.94 115 THR A N 1
ATOM 869 C CA . THR A 1 115 ? -3.383 6.725 -8.573 1.00 97.94 115 THR A CA 1
ATOM 870 C C . THR A 1 115 ? -2.518 7.219 -9.718 1.00 97.94 115 THR A C 1
ATOM 872 O O . THR A 1 115 ? -2.815 8.242 -10.329 1.00 97.94 115 THR A O 1
ATOM 875 N N . ASN A 1 116 ? -1.440 6.494 -10.017 1.00 98.06 116 ASN A N 1
ATOM 876 C CA . ASN A 1 116 ? -0.613 6.815 -11.171 1.00 98.06 116 ASN A CA 1
ATOM 877 C C . ASN A 1 116 ? -1.429 6.580 -12.463 1.00 98.06 116 ASN A C 1
ATOM 879 O O . ASN A 1 116 ? -1.871 5.447 -12.685 1.00 98.06 116 ASN A O 1
ATOM 883 N N . PRO A 1 117 ? -1.645 7.613 -13.302 1.00 96.69 117 PRO A N 1
ATOM 884 C CA . PRO A 1 117 ? -2.516 7.504 -14.473 1.00 96.69 117 PRO A CA 1
ATOM 885 C C . PRO A 1 117 ? -1.895 6.690 -15.615 1.00 96.69 117 PRO A C 1
ATOM 887 O O . PRO A 1 117 ? -2.624 6.162 -16.454 1.00 96.69 117 PRO A O 1
ATOM 890 N N . ASP A 1 118 ? -0.567 6.564 -15.641 1.00 96.94 118 ASP A N 1
ATOM 891 C CA . ASP A 1 118 ? 0.171 5.931 -16.734 1.00 96.94 118 ASP A CA 1
ATOM 892 C C . ASP A 1 118 ? 0.460 4.453 -16.457 1.00 96.94 118 ASP A C 1
ATOM 894 O O . ASP A 1 118 ? 0.475 3.627 -17.374 1.00 96.94 118 ASP A O 1
ATOM 898 N N . ASN A 1 119 ? 0.715 4.099 -15.194 1.00 96.94 119 ASN A N 1
ATOM 899 C CA . ASN A 1 119 ? 1.095 2.744 -14.816 1.00 96.94 119 ASN A CA 1
ATOM 900 C C . ASN A 1 119 ? 0.571 2.352 -13.423 1.00 96.94 119 ASN A C 1
ATOM 902 O O . ASN A 1 119 ? 1.090 2.832 -12.413 1.00 96.94 119 ASN A O 1
ATOM 906 N N . PRO A 1 120 ? -0.361 1.384 -13.326 1.00 96.19 120 PRO A N 1
ATOM 907 C CA . PRO A 1 120 ? -0.946 0.963 -12.051 1.00 96.19 120 PRO A CA 1
ATOM 908 C C . PRO A 1 120 ? 0.037 0.229 -11.121 1.00 96.19 120 PRO A C 1
ATOM 910 O O . PRO A 1 120 ? -0.306 -0.070 -9.981 1.00 96.19 120 PRO A O 1
ATOM 913 N N . HIS A 1 121 ? 1.246 -0.097 -11.591 1.00 97.38 121 HIS A N 1
ATOM 914 C CA . HIS A 1 121 ? 2.305 -0.699 -10.777 1.00 97.38 121 HIS A CA 1
ATOM 915 C C . HIS A 1 121 ? 3.315 0.322 -10.242 1.00 97.38 121 HIS A C 1
ATOM 917 O O . HIS A 1 121 ? 4.310 -0.078 -9.632 1.00 97.38 121 HIS A O 1
ATOM 923 N N . HIS A 1 122 ? 3.115 1.614 -10.509 1.00 98.31 122 HIS A N 1
ATOM 924 C CA . HIS A 1 122 ? 3.949 2.705 -10.009 1.00 98.31 122 HIS A CA 1
ATOM 925 C C . HIS A 1 122 ? 3.175 3.512 -8.962 1.00 98.31 122 HIS A C 1
ATOM 927 O O . HIS A 1 122 ? 1.945 3.518 -8.940 1.00 98.31 122 HIS A O 1
ATOM 933 N N . MET A 1 123 ? 3.904 4.193 -8.079 1.00 98.50 123 MET A N 1
ATOM 934 C CA . MET A 1 123 ? 3.301 5.178 -7.177 1.00 98.50 123 MET A CA 1
ATOM 935 C C . MET A 1 123 ? 2.963 6.454 -7.953 1.00 98.50 123 MET A C 1
ATOM 937 O O . MET A 1 123 ? 3.564 6.738 -8.994 1.00 98.50 123 MET A O 1
ATOM 941 N N . LEU A 1 124 ? 2.018 7.236 -7.438 1.00 98.56 124 LEU A N 1
ATOM 942 C CA . LEU A 1 124 ? 1.833 8.615 -7.877 1.00 98.56 124 LEU A CA 1
ATOM 943 C C . LEU A 1 124 ? 2.857 9.505 -7.153 1.00 98.56 124 LEU A C 1
ATOM 945 O O . LEU A 1 124 ? 3.161 9.281 -5.980 1.00 98.56 124 LEU A O 1
ATOM 949 N N . TYR A 1 125 ? 3.400 10.500 -7.849 1.00 98.31 125 TYR A N 1
ATOM 950 C CA . TYR A 1 125 ? 4.278 11.509 -7.259 1.00 98.31 125 TYR A CA 1
ATOM 951 C C . TYR A 1 125 ? 3.541 12.833 -7.238 1.00 98.31 125 TYR A C 1
ATOM 953 O O . TYR A 1 125 ? 3.022 13.270 -8.263 1.00 98.31 125 TYR A O 1
ATOM 961 N N . THR A 1 126 ? 3.513 13.472 -6.078 1.00 98.56 126 THR A N 1
ATOM 962 C CA . THR A 1 126 ? 2.894 14.782 -5.949 1.00 98.56 126 THR A CA 1
ATOM 963 C C . THR A 1 126 ? 3.676 15.829 -6.740 1.00 98.56 126 THR A C 1
ATOM 965 O O . THR A 1 126 ? 4.893 15.729 -6.934 1.00 98.56 126 THR A O 1
ATOM 968 N N . THR A 1 127 ? 2.973 16.866 -7.172 1.00 98.50 127 THR A N 1
ATOM 969 C CA . THR A 1 127 ? 3.505 18.019 -7.905 1.00 98.50 127 THR A CA 1
ATOM 970 C C . THR A 1 127 ? 3.156 19.301 -7.155 1.00 98.50 127 THR A C 1
ATOM 972 O O . THR A 1 127 ? 2.175 19.347 -6.409 1.00 98.50 127 THR A O 1
ATOM 975 N N . GLU A 1 128 ? 3.944 20.362 -7.345 1.00 98.00 128 GLU A N 1
ATOM 976 C CA . GLU A 1 128 ? 3.612 21.674 -6.769 1.00 98.00 128 GLU A CA 1
ATOM 977 C C . GLU A 1 128 ? 2.265 22.192 -7.289 1.00 98.00 128 GLU A C 1
ATOM 979 O O . GLU A 1 128 ? 1.486 22.739 -6.517 1.00 98.00 128 GLU A O 1
ATOM 984 N N . GLU A 1 129 ? 1.974 21.969 -8.573 1.00 97.94 129 GLU A N 1
ATOM 985 C CA . GLU A 1 129 ? 0.753 22.445 -9.229 1.00 97.94 129 GLU A CA 1
ATOM 986 C C . GLU A 1 129 ? -0.516 21.787 -8.677 1.00 97.94 129 GLU A C 1
ATOM 988 O O . GLU A 1 129 ? -1.468 22.482 -8.334 1.00 97.94 129 GLU A O 1
ATOM 993 N N . GLU A 1 130 ? -0.542 20.458 -8.563 1.00 96.81 130 GLU A N 1
ATOM 994 C CA . GLU A 1 130 ? -1.769 19.743 -8.189 1.00 96.81 130 GLU A CA 1
ATOM 995 C C . GLU A 1 130 ? -1.903 19.536 -6.676 1.00 96.81 130 GLU A C 1
ATOM 997 O O . GLU A 1 130 ? -3.017 19.421 -6.164 1.00 96.81 130 GLU A O 1
ATOM 1002 N N . HIS A 1 131 ? -0.782 19.461 -5.953 1.00 98.19 131 HIS A N 1
ATOM 1003 C CA . HIS A 1 131 ? -0.762 19.034 -4.549 1.00 98.19 131 HIS A CA 1
ATOM 1004 C C . HIS A 1 131 ? -0.133 20.074 -3.609 1.00 98.19 131 HIS A C 1
ATOM 1006 O O . HIS A 1 131 ? -0.124 19.878 -2.395 1.00 98.19 131 HIS A O 1
ATOM 1012 N N . GLY A 1 132 ? 0.436 21.161 -4.141 1.00 97.62 132 GLY A N 1
ATOM 1013 C CA . GLY A 1 132 ? 1.135 22.184 -3.357 1.00 97.62 132 GLY A CA 1
ATOM 1014 C C . GLY A 1 132 ? 2.515 21.762 -2.836 1.00 97.62 132 GLY A C 1
ATOM 1015 O O . GLY A 1 132 ? 3.159 22.538 -2.133 1.00 97.62 132 GLY A O 1
ATOM 1016 N N . TYR A 1 133 ? 2.986 20.551 -3.159 1.00 98.44 133 TYR A N 1
ATOM 1017 C CA . TYR A 1 133 ? 4.310 20.043 -2.788 1.00 98.44 133 TYR A CA 1
ATOM 1018 C C . TYR A 1 133 ? 4.783 18.980 -3.788 1.00 98.44 133 TYR A C 1
ATOM 1020 O O . TYR A 1 133 ? 4.058 18.027 -4.072 1.00 98.44 133 TYR A O 1
ATOM 1028 N N . GLY A 1 134 ? 6.005 19.111 -4.309 1.00 98.38 134 GLY A N 1
ATOM 1029 C CA . GLY A 1 134 ? 6.574 18.185 -5.293 1.00 98.38 134 GLY A CA 1
ATOM 1030 C C . GLY A 1 134 ? 7.363 17.020 -4.682 1.00 98.38 134 GLY A C 1
ATOM 1031 O O . GLY A 1 134 ? 8.202 17.221 -3.808 1.00 98.38 134 GLY A O 1
ATOM 1032 N N . GLY A 1 135 ? 7.157 15.807 -5.201 1.00 97.19 135 GLY A N 1
ATOM 1033 C CA . GLY A 1 135 ? 8.011 14.642 -4.938 1.00 97.19 135 GLY A CA 1
ATOM 1034 C C . GLY A 1 135 ? 7.619 13.763 -3.747 1.00 97.19 135 GLY A C 1
ATOM 1035 O O . GLY A 1 135 ? 8.316 12.783 -3.473 1.00 97.19 135 GLY A O 1
ATOM 1036 N N . PHE A 1 136 ? 6.511 14.054 -3.059 1.00 98.50 136 PHE A N 1
ATOM 1037 C CA . PHE A 1 136 ? 5.937 13.133 -2.077 1.00 98.50 136 PHE A CA 1
ATOM 1038 C C . PHE A 1 136 ? 5.291 11.948 -2.802 1.00 98.50 136 PHE A C 1
ATOM 1040 O O . PHE A 1 136 ? 4.702 12.110 -3.869 1.00 98.50 136 PHE A O 1
ATOM 1047 N N . GLN A 1 137 ? 5.416 10.741 -2.257 1.00 98.69 137 GLN A N 1
ATOM 1048 C CA . GLN A 1 137 ? 4.937 9.528 -2.924 1.00 98.69 137 GLN A CA 1
ATOM 1049 C C . GLN A 1 137 ? 3.583 9.089 -2.372 1.00 98.69 137 GLN A C 1
ATOM 1051 O O . GLN A 1 137 ? 3.405 8.971 -1.160 1.00 98.69 137 GLN A O 1
ATOM 1056 N N . ILE A 1 138 ? 2.647 8.791 -3.267 1.00 98.81 138 ILE A N 1
ATOM 1057 C CA . ILE A 1 138 ? 1.334 8.244 -2.938 1.00 98.81 138 ILE A CA 1
ATOM 1058 C C . ILE A 1 138 ? 1.307 6.783 -3.388 1.00 98.81 138 ILE A C 1
ATOM 1060 O O . ILE A 1 138 ? 1.311 6.465 -4.581 1.00 98.81 138 ILE A O 1
ATOM 1064 N N . LEU A 1 139 ? 1.331 5.886 -2.403 1.00 98.69 139 LEU A N 1
ATOM 1065 C CA . LEU A 1 139 ? 1.305 4.442 -2.592 1.00 98.69 139 LEU A CA 1
ATOM 1066 C C . LEU A 1 139 ? -0.149 3.982 -2.788 1.00 98.69 139 LEU A C 1
ATOM 1068 O O . LEU A 1 139 ? -0.969 4.214 -1.896 1.00 98.69 139 LEU A O 1
ATOM 1072 N N . PRO A 1 140 ? -0.500 3.333 -3.911 1.00 98.50 140 PRO A N 1
ATOM 1073 C CA . PRO A 1 140 ? -1.885 2.964 -4.189 1.00 98.50 140 PRO A CA 1
ATOM 1074 C C . PRO A 1 140 ? -2.360 1.876 -3.217 1.00 98.50 140 PRO A C 1
ATOM 1076 O O . PRO A 1 140 ? -1.587 0.992 -2.851 1.00 98.50 140 PRO A O 1
ATOM 1079 N N . ARG A 1 141 ? -3.617 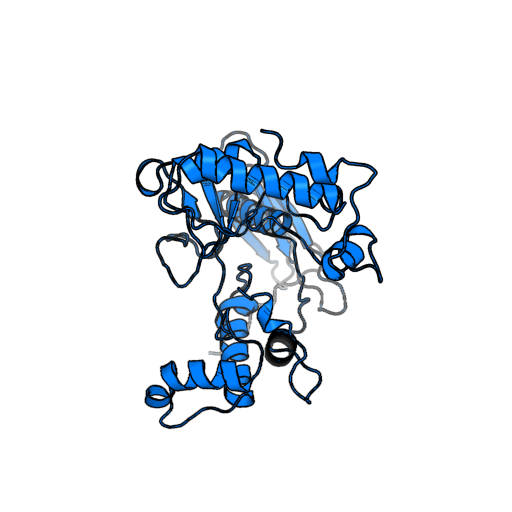1.941 -2.769 1.00 98.69 141 ARG A N 1
ATOM 1080 C CA . ARG A 1 141 ? -4.192 1.033 -1.764 1.00 98.69 141 ARG A CA 1
ATOM 1081 C C . ARG A 1 141 ? -5.650 0.729 -2.078 1.00 98.69 141 ARG A C 1
ATOM 1083 O O . ARG A 1 141 ? -6.444 1.637 -2.309 1.00 98.69 141 ARG A O 1
ATOM 1090 N N . PHE A 1 142 ? -6.017 -0.547 -2.039 1.00 98.69 142 PHE A N 1
ATOM 1091 C CA . PHE A 1 142 ? -7.388 -0.990 -2.262 1.00 98.69 142 PHE A CA 1
ATOM 1092 C C . PHE A 1 142 ? -8.267 -0.760 -1.029 1.00 98.69 142 PHE A C 1
ATOM 1094 O O . PHE A 1 142 ? -7.882 -1.086 0.097 1.00 98.69 142 PHE A O 1
ATOM 1101 N N . ALA A 1 143 ? -9.476 -0.246 -1.250 1.00 98.19 143 ALA A N 1
ATOM 1102 C CA . ALA A 1 143 ? -10.569 -0.361 -0.292 1.00 98.19 143 ALA A CA 1
ATOM 1103 C C . ALA A 1 143 ? -11.152 -1.786 -0.317 1.00 98.19 143 ALA A C 1
ATOM 1105 O O . ALA A 1 143 ? -10.933 -2.541 -1.264 1.00 98.19 143 ALA A O 1
ATOM 1106 N N . THR A 1 144 ? -11.884 -2.152 0.733 1.00 98.12 144 THR A N 1
ATOM 1107 C CA . THR A 1 144 ? -12.601 -3.431 0.824 1.00 98.12 144 THR A CA 1
ATOM 1108 C C . THR A 1 144 ? -14.040 -3.184 1.248 1.00 98.12 144 THR A C 1
ATOM 1110 O O . THR A 1 144 ? -14.356 -2.137 1.817 1.00 98.12 144 THR A O 1
ATOM 1113 N N . GLU A 1 145 ? -14.903 -4.175 1.054 1.00 98.00 145 GLU A N 1
ATOM 1114 C CA . GLU A 1 145 ? -16.272 -4.165 1.584 1.00 98.00 145 GLU A CA 1
ATOM 1115 C C . GLU A 1 145 ? -16.324 -4.577 3.067 1.00 98.00 145 GLU A C 1
ATOM 1117 O O . GLU A 1 145 ? -17.357 -5.018 3.578 1.00 98.00 145 GLU A O 1
ATOM 1122 N N . ILE A 1 146 ? -15.195 -4.442 3.771 1.00 98.44 146 ILE A N 1
ATOM 1123 C CA . ILE A 1 146 ? -15.076 -4.520 5.224 1.00 98.44 146 ILE A CA 1
ATOM 1124 C C . ILE A 1 146 ? -14.937 -3.091 5.758 1.00 98.44 146 ILE A C 1
ATOM 1126 O O . ILE A 1 146 ? -13.870 -2.478 5.713 1.00 98.44 146 ILE A O 1
ATOM 1130 N N . TYR A 1 147 ? -16.042 -2.529 6.244 1.00 98.38 147 TYR A N 1
ATOM 1131 C CA . TYR A 1 147 ? -16.128 -1.089 6.486 1.00 98.38 147 TYR A CA 1
ATOM 1132 C C . TYR A 1 147 ? -15.429 -0.651 7.775 1.00 98.38 147 TYR A C 1
ATOM 1134 O O . TYR A 1 147 ? -15.449 -1.339 8.798 1.00 98.38 147 TYR A O 1
ATOM 1142 N N . PHE A 1 148 ? -14.856 0.554 7.740 1.00 98.00 148 PHE A N 1
ATOM 1143 C CA . PHE A 1 148 ? -13.984 1.099 8.787 1.00 98.00 148 PHE A CA 1
ATOM 1144 C C . PHE A 1 148 ? -14.598 1.153 10.193 1.00 98.00 148 PHE A C 1
ATOM 1146 O O . PHE A 1 148 ? -13.893 1.068 11.197 1.00 98.00 148 PHE A O 1
ATOM 1153 N N . ASN A 1 149 ? -15.918 1.297 10.259 1.00 97.50 149 ASN A N 1
ATOM 1154 C CA . ASN A 1 149 ? -16.713 1.480 11.467 1.00 97.50 149 ASN A CA 1
ATOM 1155 C C . ASN A 1 149 ? -17.482 0.211 11.883 1.00 97.50 149 ASN A C 1
ATOM 1157 O O . ASN A 1 149 ? -18.392 0.296 12.707 1.00 97.50 149 ASN A O 1
ATOM 1161 N N . CYS A 1 150 ? -17.148 -0.956 11.323 1.00 97.81 150 CYS A N 1
ATOM 1162 C CA . CYS A 1 150 ? -17.823 -2.221 11.613 1.00 97.81 150 CYS A CA 1
ATOM 1163 C C . CYS A 1 150 ? -16.948 -3.170 12.444 1.00 97.81 150 CYS A C 1
ATOM 1165 O O . CYS A 1 150 ? -15.786 -3.411 12.121 1.00 97.81 150 CYS A O 1
ATOM 1167 N N . SER A 1 151 ? -17.533 -3.777 13.482 1.00 97.00 151 SER A N 1
ATOM 1168 C CA . SER A 1 151 ? -16.856 -4.753 14.355 1.00 97.00 151 SER A CA 1
ATOM 1169 C C . SER A 1 151 ? -17.463 -6.153 14.321 1.00 97.00 151 SER A C 1
ATOM 1171 O O . SER A 1 151 ? -16.900 -7.084 14.888 1.00 97.00 151 SER A O 1
ATOM 1173 N N . THR A 1 152 ? -18.612 -6.327 13.669 1.00 96.38 152 THR A N 1
ATOM 1174 C CA . THR A 1 152 ? -19.325 -7.608 13.576 1.00 96.38 152 THR A CA 1
ATOM 1175 C C . THR A 1 152 ? -19.826 -7.851 12.158 1.00 96.38 152 THR A C 1
ATOM 1177 O O . THR A 1 152 ? -20.075 -6.904 11.406 1.00 96.38 152 THR A O 1
ATOM 1180 N N . ALA A 1 153 ? -20.040 -9.122 11.805 1.00 96.25 153 ALA A N 1
ATOM 1181 C CA . ALA A 1 153 ? -20.636 -9.508 10.524 1.00 96.25 153 ALA A CA 1
ATOM 1182 C C . ALA A 1 153 ? -21.991 -8.822 10.285 1.00 96.25 153 ALA A C 1
ATOM 1184 O O . ALA A 1 153 ? -22.240 -8.321 9.194 1.00 96.25 153 ALA A O 1
ATOM 1185 N N . SER A 1 154 ? -22.839 -8.733 11.313 1.00 95.94 154 SER A N 1
ATOM 1186 C CA . SER A 1 154 ? -24.157 -8.100 11.207 1.00 95.94 154 SER A CA 1
ATOM 1187 C C . SER A 1 154 ? -24.076 -6.599 10.918 1.00 95.94 154 SER A C 1
ATOM 1189 O O . SER A 1 154 ? -24.830 -6.107 10.083 1.00 95.94 154 SER A O 1
ATOM 1191 N N . GLN A 1 155 ? -23.155 -5.872 11.564 1.00 97.00 155 GLN A N 1
ATOM 1192 C CA . GLN A 1 155 ? -22.926 -4.450 11.267 1.00 97.00 155 GLN A CA 1
ATOM 1193 C C . GLN A 1 155 ? -22.444 -4.259 9.826 1.00 97.00 155 GLN A C 1
ATOM 1195 O O . GLN A 1 155 ? -22.979 -3.419 9.105 1.00 97.00 155 GLN A O 1
ATOM 1200 N N . ASN A 1 156 ? -21.489 -5.086 9.390 1.00 98.19 156 ASN A N 1
ATOM 1201 C CA . ASN A 1 156 ? -20.949 -5.004 8.037 1.00 98.19 156 ASN A CA 1
ATOM 1202 C C . ASN A 1 156 ? -22.022 -5.304 6.979 1.00 98.19 156 ASN A C 1
ATOM 1204 O O . ASN A 1 156 ? -22.150 -4.576 6.000 1.00 98.19 156 ASN A O 1
ATOM 1208 N N . LEU A 1 157 ? -22.851 -6.331 7.205 1.00 98.06 157 LEU A N 1
ATOM 1209 C CA . LEU A 1 157 ? -23.962 -6.682 6.319 1.00 98.06 157 LEU A CA 1
ATOM 1210 C C . LEU A 1 157 ? -25.049 -5.612 6.264 1.00 98.06 157 LEU A C 1
ATOM 1212 O O . LEU A 1 157 ? -25.628 -5.411 5.201 1.00 98.06 157 LEU A O 1
ATOM 1216 N N . ALA A 1 158 ? -25.322 -4.917 7.370 1.00 98.19 158 ALA A N 1
ATOM 1217 C CA . ALA A 1 158 ? -26.282 -3.819 7.364 1.00 98.19 158 ALA A CA 1
ATOM 1218 C C . ALA A 1 158 ? -25.850 -2.713 6.387 1.00 98.19 158 ALA A C 1
ATOM 1220 O O . ALA A 1 158 ? -26.663 -2.251 5.588 1.00 98.19 158 ALA A O 1
ATOM 1221 N N . MET A 1 159 ? -24.566 -2.342 6.396 1.00 98.12 159 MET A N 1
ATOM 1222 C CA . MET A 1 159 ? -24.013 -1.372 5.445 1.00 98.12 159 MET A CA 1
ATOM 1223 C C . MET A 1 159 ? -23.960 -1.930 4.020 1.00 98.12 159 MET A C 1
ATOM 1225 O O . MET A 1 159 ? -24.447 -1.289 3.092 1.00 98.12 159 MET A O 1
ATOM 1229 N N . TYR A 1 160 ? -23.455 -3.152 3.852 1.00 98.50 160 TYR A N 1
ATOM 1230 C CA . TYR A 1 160 ? -23.331 -3.791 2.543 1.00 98.50 160 TYR A CA 1
ATOM 1231 C C . TYR A 1 160 ? -24.686 -3.921 1.838 1.00 98.50 160 TYR A C 1
ATOM 1233 O O . TYR A 1 160 ? -24.833 -3.571 0.671 1.00 98.50 160 TYR A O 1
ATOM 1241 N N . ASN A 1 161 ? -25.718 -4.376 2.552 1.00 98.50 161 ASN A N 1
ATOM 1242 C CA . ASN A 1 161 ? -27.055 -4.532 1.986 1.00 98.50 161 ASN A CA 1
ATOM 1243 C C . ASN A 1 161 ? -27.740 -3.180 1.753 1.00 98.50 161 ASN A C 1
ATOM 1245 O O . ASN A 1 161 ? -28.489 -3.050 0.785 1.00 98.50 161 ASN A O 1
ATOM 1249 N N . ALA A 1 162 ? -27.446 -2.146 2.548 1.00 98.19 162 ALA A N 1
ATOM 1250 C CA . ALA A 1 162 ? -27.917 -0.794 2.246 1.00 98.19 162 ALA A CA 1
ATOM 1251 C C . ALA A 1 162 ? -27.391 -0.287 0.888 1.00 98.19 162 ALA A C 1
ATOM 1253 O O . ALA A 1 162 ? -28.134 0.372 0.161 1.00 98.19 162 ALA A O 1
ATOM 1254 N N . LEU A 1 163 ? -26.152 -0.637 0.528 1.00 97.25 163 LEU A N 1
ATOM 1255 C CA . LEU A 1 163 ? -25.524 -0.249 -0.738 1.00 97.25 163 LEU A CA 1
ATOM 1256 C C . LEU A 1 163 ? -25.931 -1.158 -1.909 1.00 97.25 163 LEU A C 1
ATOM 1258 O O . LEU A 1 163 ? -26.247 -0.672 -2.994 1.00 97.25 163 LEU A O 1
ATOM 1262 N N . TYR A 1 164 ? -25.964 -2.476 -1.696 1.00 97.94 164 TYR A N 1
ATOM 1263 C CA . TYR A 1 164 ? -25.986 -3.453 -2.789 1.00 97.94 164 TYR A CA 1
ATOM 1264 C C . TYR A 1 164 ? -27.255 -4.304 -2.900 1.00 97.94 164 TYR A C 1
ATOM 1266 O O . TYR A 1 164 ? -27.392 -5.051 -3.872 1.00 97.94 164 TYR A O 1
ATOM 1274 N N . ARG A 1 165 ? -28.227 -4.192 -1.983 1.00 97.44 165 ARG A N 1
ATOM 1275 C CA . ARG A 1 165 ? -29.476 -4.981 -2.056 1.00 97.44 165 ARG A CA 1
ATOM 1276 C C . ARG A 1 165 ? -30.194 -4.808 -3.391 1.00 97.44 165 ARG A C 1
ATOM 1278 O O . ARG A 1 165 ? -30.657 -5.788 -3.966 1.00 97.44 165 ARG A O 1
ATOM 1285 N N . SER A 1 166 ? -30.279 -3.579 -3.899 1.00 97.69 166 SER A N 1
ATOM 1286 C CA . SER A 1 166 ? -30.934 -3.298 -5.184 1.00 97.69 166 SER A CA 1
ATOM 1287 C C . SER A 1 166 ? -30.186 -3.917 -6.367 1.00 97.69 166 SER A C 1
ATOM 1289 O O . SER A 1 166 ? -30.818 -4.324 -7.334 1.00 97.69 166 SER A O 1
ATOM 1291 N N . PHE A 1 167 ? -28.857 -4.019 -6.278 1.00 97.19 167 PHE A N 1
ATOM 1292 C CA . PHE A 1 167 ? -28.021 -4.624 -7.313 1.00 97.19 167 PHE A CA 1
ATOM 1293 C C . PHE A 1 167 ? -28.175 -6.151 -7.349 1.00 97.19 167 PHE A C 1
ATOM 1295 O O . PHE A 1 167 ? -28.315 -6.733 -8.420 1.00 97.19 167 PHE A O 1
ATOM 1302 N N . PHE A 1 168 ? -28.214 -6.804 -6.182 1.00 96.94 168 PHE A N 1
ATOM 1303 C CA . PHE A 1 168 ? -28.354 -8.264 -6.086 1.00 96.94 168 PHE A CA 1
ATOM 1304 C C . PHE A 1 168 ? -29.807 -8.761 -6.030 1.00 96.94 168 PHE A C 1
ATOM 1306 O O . PHE A 1 168 ? -30.047 -9.966 -6.076 1.00 96.94 168 PHE A O 1
ATOM 1313 N N . GLY A 1 169 ? -30.781 -7.859 -5.893 1.00 97.62 169 GLY A N 1
ATOM 1314 C CA . GLY A 1 169 ? -32.203 -8.188 -5.758 1.00 97.62 169 GLY A CA 1
ATOM 1315 C C . GLY A 1 169 ? -32.588 -8.836 -4.420 1.00 97.62 169 GLY A C 1
ATOM 1316 O O . GLY A 1 169 ? -33.739 -9.234 -4.249 1.00 97.62 169 GLY A O 1
ATOM 1317 N N . LYS A 1 170 ? -31.648 -8.956 -3.475 1.00 97.75 170 LYS A N 1
ATOM 1318 C CA . LYS A 1 170 ? -31.851 -9.515 -2.132 1.00 97.75 170 LYS A CA 1
ATOM 1319 C C . LYS A 1 170 ? -30.767 -9.040 -1.168 1.00 97.75 170 LYS A C 1
ATOM 1321 O O . LYS A 1 170 ? -29.695 -8.605 -1.591 1.00 97.75 170 LYS A O 1
ATOM 1326 N N . ASP A 1 171 ? -31.039 -9.189 0.123 1.00 98.38 171 ASP A N 1
ATOM 1327 C CA . ASP A 1 171 ? -30.005 -9.075 1.146 1.00 98.38 171 ASP A CA 1
ATOM 1328 C C . ASP A 1 171 ? -29.006 -10.223 0.987 1.00 98.38 171 ASP A C 1
ATOM 1330 O O . ASP A 1 171 ? -29.379 -11.384 0.794 1.00 98.38 171 ASP A O 1
ATOM 1334 N N . SER A 1 172 ? -27.725 -9.880 1.047 1.00 98.31 172 SER A N 1
ATOM 1335 C CA . SER A 1 172 ? -26.627 -10.833 1.034 1.00 98.31 172 SER A CA 1
ATOM 1336 C C . SER A 1 172 ? -26.350 -11.384 2.426 1.00 98.31 172 SER A C 1
ATOM 1338 O O . SER A 1 172 ? -26.562 -10.715 3.441 1.00 98.31 172 SER A O 1
ATOM 1340 N N . THR A 1 173 ? -25.821 -12.600 2.449 1.00 98.00 173 THR A N 1
ATOM 1341 C CA . THR A 1 173 ? -25.223 -13.238 3.625 1.00 98.00 173 THR A CA 1
ATOM 1342 C C . THR A 1 173 ? -23.743 -12.871 3.767 1.00 98.00 173 THR A C 1
ATOM 1344 O O . THR A 1 173 ? -23.123 -12.360 2.830 1.00 98.00 173 THR A O 1
ATOM 1347 N N . ILE A 1 174 ? -23.154 -13.148 4.938 1.00 96.19 174 ILE A N 1
ATOM 1348 C CA . ILE A 1 174 ? -21.724 -12.893 5.169 1.00 96.19 174 ILE A CA 1
ATOM 1349 C C . ILE A 1 174 ? -20.847 -13.748 4.250 1.00 96.19 174 ILE A C 1
ATOM 1351 O O . ILE A 1 174 ? -19.856 -13.247 3.736 1.00 96.19 174 ILE A O 1
ATOM 1355 N N . ASP A 1 175 ? -21.240 -14.993 3.976 1.00 97.06 175 ASP A N 1
ATOM 1356 C CA . ASP A 1 175 ? -20.474 -15.895 3.113 1.00 97.06 175 ASP A CA 1
ATOM 1357 C C . ASP A 1 175 ? -20.510 -15.434 1.651 1.00 97.06 175 ASP A C 1
ATOM 1359 O O . ASP A 1 175 ? -19.483 -15.428 0.977 1.00 97.06 175 ASP A O 1
ATOM 1363 N N . GLU A 1 176 ? -21.668 -14.965 1.172 1.00 98.38 176 GLU A N 1
ATOM 1364 C CA . GLU A 1 176 ? -21.796 -14.376 -0.166 1.00 98.38 176 GLU A CA 1
ATOM 1365 C C . GLU A 1 176 ? -20.950 -13.102 -0.316 1.00 98.38 176 GLU A C 1
ATOM 1367 O O . GLU A 1 176 ? -20.331 -12.903 -1.362 1.00 98.38 176 GLU A O 1
ATOM 1372 N N . LEU A 1 177 ? -20.904 -12.250 0.716 1.00 98.25 177 LEU A N 1
ATOM 1373 C CA . LEU A 1 177 ? -20.022 -11.080 0.745 1.00 98.25 177 LEU A CA 1
ATOM 1374 C C . LEU A 1 177 ? -18.557 -11.520 0.661 1.00 98.25 177 LEU A C 1
ATOM 1376 O O . LEU A 1 177 ? -17.852 -11.083 -0.244 1.00 98.25 177 LEU A O 1
ATOM 1380 N N . MET A 1 178 ? -18.113 -12.409 1.555 1.00 98.38 178 MET A N 1
ATOM 1381 C CA . MET A 1 178 ? -16.716 -12.856 1.620 1.00 98.38 178 MET A CA 1
ATOM 1382 C C . MET A 1 178 ? -16.266 -13.535 0.325 1.00 98.38 178 MET A C 1
ATOM 1384 O O . MET A 1 178 ? -15.150 -13.305 -0.131 1.00 98.38 178 MET A O 1
ATOM 1388 N N . GLN A 1 179 ? -17.135 -14.330 -0.305 1.00 98.44 179 GLN A N 1
ATOM 1389 C CA . GLN A 1 179 ? -16.835 -14.967 -1.585 1.00 98.44 179 GLN A CA 1
ATOM 1390 C C . GLN A 1 179 ? -16.637 -13.939 -2.705 1.00 98.44 179 GLN A C 1
ATOM 1392 O O . GLN A 1 179 ? -15.711 -14.077 -3.506 1.00 98.44 179 GLN A O 1
ATOM 1397 N N . ARG A 1 180 ? -17.494 -12.914 -2.780 1.00 98.25 180 ARG A N 1
ATOM 1398 C CA . ARG A 1 180 ? -17.367 -11.857 -3.793 1.00 98.25 180 ARG A CA 1
ATOM 1399 C C . ARG A 1 180 ? -16.134 -10.996 -3.552 1.00 98.25 180 ARG A C 1
ATOM 1401 O O . ARG A 1 180 ? -15.394 -10.758 -4.501 1.00 98.25 180 ARG A O 1
ATOM 1408 N N . GLU A 1 181 ? -15.882 -10.610 -2.304 1.00 98.31 181 GLU A N 1
ATOM 1409 C CA . GLU A 1 181 ? -14.667 -9.886 -1.920 1.00 98.31 181 GLU A CA 1
ATOM 1410 C C . GLU A 1 181 ? -13.411 -10.667 -2.294 1.00 98.31 181 GLU A C 1
ATOM 1412 O O . GLU A 1 181 ? -12.534 -10.143 -2.974 1.00 98.31 181 GLU A O 1
ATOM 1417 N N . ALA A 1 182 ? -13.344 -11.948 -1.928 1.00 98.69 182 ALA A N 1
ATOM 1418 C CA . ALA A 1 182 ? -12.202 -12.791 -2.247 1.00 98.69 182 ALA A CA 1
ATOM 1419 C C . ALA A 1 182 ? -11.970 -12.898 -3.761 1.00 98.69 182 ALA A C 1
ATOM 1421 O O . ALA A 1 182 ? -10.837 -12.758 -4.217 1.00 98.69 182 ALA A O 1
ATOM 1422 N N . ALA A 1 183 ? -13.035 -13.079 -4.549 1.00 98.56 183 ALA A N 1
ATOM 1423 C CA . ALA A 1 183 ? -12.934 -13.135 -6.004 1.00 98.56 183 ALA A CA 1
ATOM 1424 C C . ALA A 1 183 ? -12.400 -11.821 -6.606 1.00 98.56 183 ALA A C 1
ATOM 1426 O O . ALA A 1 183 ? -11.564 -11.865 -7.510 1.00 98.56 183 ALA A O 1
ATOM 1427 N N . LEU A 1 184 ? -12.840 -10.663 -6.099 1.00 97.88 184 LEU A N 1
ATOM 1428 C CA . LEU A 1 184 ? -12.349 -9.350 -6.531 1.00 97.88 184 LEU A CA 1
ATOM 1429 C C . LEU A 1 184 ? -10.871 -9.157 -6.173 1.00 97.88 184 LEU A C 1
ATOM 1431 O O . LEU A 1 184 ? -10.065 -8.851 -7.047 1.00 97.88 184 LEU A O 1
ATOM 1435 N N . VAL A 1 185 ? -10.497 -9.418 -4.921 1.00 98.38 185 VAL A N 1
ATOM 1436 C CA . VAL A 1 185 ? -9.119 -9.303 -4.409 1.00 98.38 185 VAL A CA 1
ATOM 1437 C C . VAL A 1 185 ? -8.150 -10.192 -5.188 1.00 98.38 185 VAL A C 1
ATOM 1439 O O . VAL A 1 185 ? -7.050 -9.773 -5.558 1.00 98.38 185 VAL A O 1
ATOM 1442 N N . VAL A 1 186 ? -8.555 -11.429 -5.474 1.00 98.50 186 VAL A N 1
ATOM 1443 C CA . VAL A 1 186 ? -7.732 -12.379 -6.227 1.00 98.50 186 VAL A CA 1
ATOM 1444 C C . VAL A 1 186 ? -7.586 -11.948 -7.681 1.00 98.50 186 VAL A C 1
ATOM 1446 O O . VAL A 1 186 ? -6.472 -11.978 -8.199 1.00 98.50 186 VAL A O 1
ATOM 1449 N N . ARG A 1 187 ? -8.669 -11.515 -8.333 1.00 97.88 187 ARG A N 1
ATOM 1450 C CA . ARG A 1 187 ? -8.648 -11.083 -9.737 1.00 97.88 187 ARG A CA 1
ATOM 1451 C C . ARG A 1 187 ? -7.867 -9.780 -9.925 1.00 97.88 187 ARG A C 1
ATOM 1453 O O . ARG A 1 187 ? -6.926 -9.739 -10.716 1.00 97.88 187 ARG A O 1
ATOM 1460 N N . ASP A 1 188 ? -8.249 -8.732 -9.202 1.00 96.81 188 ASP A N 1
ATOM 1461 C CA . ASP A 1 188 ? -7.782 -7.358 -9.437 1.00 96.81 188 ASP A CA 1
ATOM 1462 C C . ASP A 1 188 ? -6.475 -7.048 -8.709 1.00 96.81 188 ASP A C 1
ATOM 1464 O O . ASP A 1 188 ? -5.719 -6.171 -9.124 1.00 96.81 188 ASP A O 1
ATOM 1468 N N . GLY A 1 189 ? -6.198 -7.783 -7.635 1.00 97.31 189 GLY A N 1
ATOM 1469 C CA . GLY A 1 189 ? -4.990 -7.643 -6.845 1.00 97.31 189 GLY A CA 1
ATOM 1470 C C . GLY A 1 189 ? -3.959 -8.713 -7.167 1.00 97.31 189 GLY A C 1
ATOM 1471 O O . GLY A 1 189 ? -2.991 -8.478 -7.891 1.00 97.31 189 GLY A O 1
ATOM 1472 N N . LEU A 1 190 ? -4.177 -9.904 -6.604 1.00 97.38 190 LEU A N 1
ATOM 1473 C CA . LEU A 1 190 ? -3.151 -10.946 -6.510 1.00 97.38 190 LEU A CA 1
ATOM 1474 C C . LEU A 1 190 ? -2.737 -11.503 -7.880 1.00 97.38 190 LEU A C 1
ATOM 1476 O O . LEU A 1 190 ? -1.550 -11.519 -8.200 1.00 97.38 190 LEU A O 1
ATOM 1480 N N . LEU A 1 191 ? -3.690 -11.924 -8.718 1.00 97.25 191 LEU A N 1
ATOM 1481 C CA . LEU A 1 191 ? -3.402 -12.462 -10.056 1.00 97.25 191 LEU A CA 1
ATOM 1482 C C . LEU A 1 191 ? -3.029 -11.372 -11.066 1.00 97.25 191 LEU A C 1
ATOM 1484 O O . LEU A 1 191 ? -2.351 -11.660 -12.050 1.00 97.25 191 LEU A O 1
ATOM 1488 N N . SER A 1 192 ? -3.405 -10.122 -10.793 1.00 96.69 192 SER A N 1
ATOM 1489 C CA . SER A 1 192 ? -2.942 -8.949 -11.542 1.00 96.69 192 SER A CA 1
ATOM 1490 C C . SER A 1 192 ? -1.554 -8.465 -11.096 1.00 96.69 192 SER A C 1
ATOM 1492 O O . SER A 1 192 ? -1.059 -7.469 -11.619 1.00 96.69 192 SER A O 1
ATOM 1494 N N . LEU A 1 193 ? -0.911 -9.154 -10.140 1.00 96.50 193 LEU A N 1
ATOM 1495 C CA . LEU A 1 193 ? 0.407 -8.812 -9.591 1.00 96.50 193 LEU A CA 1
ATOM 1496 C C . LEU A 1 193 ? 0.486 -7.357 -9.095 1.00 96.50 193 LEU A C 1
ATOM 1498 O O . LEU A 1 193 ? 1.506 -6.674 -9.239 1.00 96.50 193 LEU A O 1
ATOM 1502 N N . ARG A 1 194 ? -0.617 -6.861 -8.530 1.00 97.69 194 ARG A N 1
ATOM 1503 C CA . ARG A 1 194 ? -0.676 -5.569 -7.849 1.00 97.69 194 ARG A CA 1
ATOM 1504 C C . ARG A 1 194 ? -0.110 -5.736 -6.447 1.00 97.69 194 ARG A C 1
ATOM 1506 O O . ARG A 1 194 ? -0.488 -6.651 -5.721 1.00 97.69 194 ARG A O 1
ATOM 1513 N N . HIS A 1 195 ? 0.825 -4.864 -6.088 1.00 97.94 195 HIS A N 1
ATOM 1514 C CA . HIS A 1 195 ? 1.452 -4.855 -4.762 1.00 97.94 195 HIS A CA 1
ATOM 1515 C C . HIS A 1 195 ? 0.719 -3.926 -3.782 1.00 97.94 195 HIS A C 1
ATOM 1517 O O . HIS A 1 195 ? 1.119 -3.778 -2.634 1.00 97.94 195 HIS A O 1
ATOM 1523 N N . ASP A 1 196 ? -0.350 -3.287 -4.233 1.00 98.50 196 ASP A N 1
ATOM 1524 C CA . ASP A 1 196 ? -1.220 -2.424 -3.455 1.00 98.50 196 ASP A CA 1
ATOM 1525 C C . ASP A 1 196 ? -1.740 -3.163 -2.201 1.00 98.50 196 ASP A C 1
ATOM 1527 O O . ASP A 1 196 ? -2.265 -4.277 -2.314 1.00 98.50 196 ASP A O 1
ATOM 1531 N N . PRO A 1 197 ? -1.622 -2.578 -0.994 1.00 98.06 197 PRO A N 1
ATOM 1532 C CA . PRO A 1 197 ? -2.180 -3.169 0.209 1.00 98.06 197 PRO A CA 1
ATOM 1533 C C . PRO A 1 197 ? -3.704 -2.986 0.250 1.00 98.06 197 PRO A C 1
ATOM 1535 O O . PRO A 1 197 ? -4.288 -2.259 -0.555 1.00 98.06 197 PRO A O 1
ATOM 1538 N N . TYR A 1 198 ? -4.348 -3.611 1.236 1.00 98.56 198 TYR A N 1
ATOM 1539 C CA . TYR A 1 198 ? -5.791 -3.508 1.471 1.00 98.56 198 TYR A CA 1
ATOM 1540 C C . TYR A 1 198 ? -6.069 -2.730 2.753 1.00 98.56 198 TYR A C 1
ATOM 1542 O O . TYR A 1 198 ? -5.449 -2.966 3.792 1.00 98.56 198 TYR A O 1
ATOM 1550 N N . MET A 1 199 ? -6.994 -1.779 2.675 1.00 98.50 199 MET A N 1
ATOM 1551 C CA . MET A 1 199 ? -7.409 -0.957 3.802 1.00 98.50 199 MET A CA 1
ATOM 1552 C C . MET A 1 199 ? -8.316 -1.748 4.753 1.00 98.50 199 MET A C 1
ATOM 1554 O O . MET A 1 199 ? -9.334 -2.299 4.341 1.00 98.50 199 MET A O 1
ATOM 1558 N N . MET A 1 200 ? -7.957 -1.732 6.038 1.00 98.31 200 MET A N 1
ATOM 1559 C CA . MET A 1 200 ? -8.718 -2.265 7.173 1.00 98.31 200 MET A CA 1
ATOM 1560 C C . MET A 1 200 ? -8.574 -1.306 8.361 1.00 98.31 200 MET A C 1
ATOM 1562 O O . MET A 1 200 ? -7.694 -0.443 8.361 1.00 98.31 200 MET A O 1
ATOM 1566 N N . HIS A 1 201 ? -9.414 -1.462 9.383 1.00 98.62 201 HIS A N 1
ATOM 1567 C CA . HIS A 1 201 ? -9.425 -0.601 10.567 1.00 98.62 201 HIS A CA 1
ATOM 1568 C C . HIS A 1 201 ? -9.460 -1.408 11.865 1.00 98.62 201 HIS A C 1
ATOM 1570 O O . HIS A 1 201 ? -9.865 -2.570 11.889 1.00 98.62 201 HIS A O 1
ATOM 1576 N N . GLN A 1 202 ? -9.072 -0.769 12.974 1.00 97.50 202 GLN A N 1
ATOM 1577 C CA . GLN A 1 202 ? -8.996 -1.403 14.299 1.00 97.50 202 GLN A CA 1
ATOM 1578 C C . GLN A 1 202 ? -10.300 -2.111 14.706 1.00 97.50 202 GLN A C 1
ATOM 1580 O O . GLN A 1 202 ? -10.261 -3.211 15.255 1.00 97.50 202 GLN A O 1
ATOM 1585 N N . ALA A 1 203 ? -11.455 -1.544 14.334 1.00 97.81 203 ALA A N 1
ATOM 1586 C CA . ALA A 1 203 ? -12.768 -2.106 14.630 1.00 97.81 203 ALA A CA 1
ATOM 1587 C C . ALA A 1 203 ? -12.956 -3.498 14.011 1.00 97.81 203 ALA A C 1
ATOM 1589 O O . ALA A 1 203 ? -13.613 -4.348 14.610 1.00 97.81 203 ALA A O 1
ATOM 1590 N N . ASN A 1 204 ? -12.340 -3.753 12.853 1.00 98.38 204 ASN A N 1
ATOM 1591 C CA . ASN A 1 204 ? -12.482 -4.996 12.102 1.00 98.38 204 ASN A CA 1
ATOM 1592 C C . ASN A 1 204 ? -11.727 -6.174 12.741 1.00 98.38 204 ASN A C 1
ATOM 1594 O O . ASN A 1 204 ? -11.974 -7.324 12.370 1.00 98.38 204 ASN A O 1
ATOM 1598 N N . LEU A 1 205 ? -10.819 -5.905 13.689 1.00 96.94 205 LEU A N 1
ATOM 1599 C CA . LEU A 1 205 ? -10.065 -6.919 14.436 1.00 96.94 205 LEU A CA 1
ATOM 1600 C C . LEU A 1 205 ? -10.851 -7.500 15.617 1.00 96.94 205 LEU A C 1
ATOM 1602 O O . LEU A 1 205 ? -10.430 -8.500 16.196 1.00 96.94 205 LEU A O 1
ATOM 1606 N N . ALA A 1 206 ? -11.979 -6.890 15.980 1.00 96.00 206 ALA A N 1
ATOM 1607 C CA . ALA A 1 206 ? -12.712 -7.251 17.178 1.00 96.00 206 ALA A CA 1
ATOM 1608 C C . ALA A 1 206 ? -13.292 -8.678 17.099 1.00 96.00 206 ALA A C 1
ATOM 1610 O O . ALA A 1 206 ? -13.887 -9.081 16.098 1.00 96.00 206 ALA A O 1
ATOM 1611 N N . LEU A 1 207 ? -13.139 -9.434 18.188 1.00 95.06 207 LEU A N 1
ATOM 1612 C CA . LEU A 1 207 ? -13.699 -10.775 18.373 1.00 95.06 207 LEU A CA 1
ATOM 1613 C C . LEU A 1 207 ? -14.949 -10.681 19.249 1.00 95.06 207 LEU A C 1
ATOM 1615 O O . LEU A 1 207 ? -14.925 -11.025 20.427 1.00 95.06 207 LEU A O 1
ATOM 1619 N N . LEU A 1 208 ? -16.018 -10.119 18.685 1.00 91.31 208 LEU A N 1
ATOM 1620 C CA . LEU A 1 208 ? -17.247 -9.811 19.431 1.00 91.31 208 LEU A CA 1
ATOM 1621 C C . LEU A 1 208 ? -18.414 -10.736 19.100 1.00 91.31 208 LEU A C 1
ATOM 1623 O O . LEU A 1 208 ? -19.395 -10.765 19.842 1.00 91.31 208 LEU A O 1
ATOM 1627 N N . ASP A 1 209 ? -18.339 -11.468 17.989 1.00 78.38 209 ASP A N 1
ATOM 1628 C CA . ASP A 1 209 ? -19.358 -12.457 17.663 1.00 78.38 209 ASP A CA 1
ATOM 1629 C C . ASP A 1 209 ? -19.017 -13.820 18.298 1.00 78.38 209 ASP A C 1
ATOM 1631 O O . ASP A 1 209 ? -17.863 -14.142 18.590 1.00 78.38 209 ASP A O 1
ATOM 1635 N N . GLY A 1 210 ? -20.037 -14.650 18.526 1.00 82.62 210 GLY A N 1
ATOM 1636 C CA . GLY A 1 210 ? -19.858 -15.989 19.100 1.00 82.62 210 GLY A CA 1
ATOM 1637 C C . GLY A 1 210 ? -19.119 -16.979 18.189 1.00 82.62 210 GLY A C 1
ATOM 1638 O O . GLY A 1 210 ? -19.021 -18.149 18.542 1.00 82.62 210 GLY A O 1
ATOM 1639 N N . SER A 1 211 ? -18.629 -16.551 17.016 1.00 86.81 211 SER A N 1
ATOM 1640 C CA . SER A 1 211 ? -17.909 -17.420 16.078 1.00 86.81 211 SER A CA 1
ATOM 1641 C C . SER A 1 211 ? -16.420 -17.551 16.396 1.00 86.81 211 SER A C 1
ATOM 1643 O O . SER A 1 211 ? -15.766 -18.453 15.875 1.00 86.81 211 SER A O 1
ATOM 1645 N N . GLY A 1 212 ? -15.874 -16.638 17.208 1.00 90.56 212 GLY A N 1
ATOM 1646 C CA . GLY A 1 212 ? -14.439 -16.569 17.479 1.00 90.56 212 GLY A CA 1
ATOM 1647 C C . GLY A 1 212 ? -13.603 -16.039 16.306 1.00 90.56 212 GLY A C 1
ATOM 1648 O O . GLY A 1 212 ? -12.385 -16.197 16.331 1.00 90.56 212 GLY A O 1
ATOM 1649 N N . LYS A 1 213 ? -14.222 -15.414 15.291 1.00 94.38 213 LYS A N 1
ATOM 1650 C CA . LYS A 1 213 ? -13.536 -14.819 14.132 1.00 94.38 213 LYS A CA 1
ATOM 1651 C C . LYS A 1 213 ? -13.888 -13.346 13.958 1.00 94.38 213 LYS A C 1
ATOM 1653 O O . LYS A 1 213 ? -15.060 -12.978 13.927 1.00 94.38 213 LYS A O 1
ATOM 1658 N N . SER A 1 214 ? -12.867 -12.518 13.757 1.00 97.44 214 SER A N 1
ATOM 1659 C CA . SER A 1 214 ? -13.042 -11.107 13.409 1.00 97.44 214 SER A CA 1
ATOM 1660 C C . SER A 1 214 ? -13.390 -10.949 11.926 1.00 97.44 214 SER A C 1
ATOM 1662 O O . SER A 1 214 ? -13.286 -11.899 11.144 1.00 97.44 214 SER A O 1
ATOM 1664 N N . LEU A 1 215 ? -13.782 -9.742 11.508 1.00 98.00 215 LEU A N 1
ATOM 1665 C CA . LEU A 1 215 ? -14.016 -9.453 10.088 1.00 98.00 215 LEU A CA 1
ATOM 1666 C C . LEU A 1 215 ? -12.734 -9.633 9.265 1.00 98.00 215 LEU A C 1
ATOM 1668 O O . LEU A 1 215 ? -12.782 -10.244 8.200 1.00 98.00 215 LEU A O 1
ATOM 1672 N N . VAL A 1 216 ? -11.586 -9.187 9.791 1.00 98.00 216 VAL A N 1
ATOM 1673 C CA . VAL A 1 216 ? -10.282 -9.375 9.132 1.00 98.00 216 VAL A CA 1
ATOM 1674 C C . VAL A 1 216 ? -9.947 -10.857 8.985 1.00 98.00 216 VAL A C 1
ATOM 1676 O O . VAL A 1 216 ? -9.527 -11.271 7.911 1.00 98.00 216 VAL A O 1
ATOM 1679 N N . MET A 1 217 ? -10.166 -11.677 10.020 1.00 97.81 217 MET A N 1
ATOM 1680 C CA . MET A 1 217 ? -9.900 -13.120 9.937 1.00 97.81 217 MET A CA 1
ATOM 1681 C C . MET A 1 217 ? -10.743 -13.784 8.846 1.00 97.81 217 MET A C 1
ATOM 1683 O O . MET A 1 217 ? -10.206 -14.527 8.029 1.00 97.81 217 MET A O 1
ATOM 1687 N N . ARG A 1 218 ? -12.046 -13.475 8.793 1.00 97.75 218 ARG A N 1
ATOM 1688 C CA . ARG A 1 218 ? -12.956 -13.997 7.761 1.00 97.75 218 ARG A CA 1
ATOM 1689 C C . ARG A 1 218 ? -12.510 -13.592 6.358 1.00 97.75 218 ARG A C 1
ATOM 1691 O O . ARG A 1 218 ? -12.484 -14.432 5.464 1.00 97.75 218 ARG A O 1
ATOM 1698 N N . TRP A 1 219 ? -12.138 -12.324 6.184 1.00 98.56 219 TRP A N 1
ATOM 1699 C CA . TRP A 1 219 ? -11.683 -11.796 4.902 1.00 98.56 219 TRP A CA 1
ATOM 1700 C C . TRP A 1 219 ? -10.374 -12.458 4.452 1.00 98.56 219 TRP A C 1
ATOM 1702 O O . TRP A 1 219 ? -10.295 -12.951 3.331 1.00 98.56 219 TRP A O 1
ATOM 1712 N N . VAL A 1 220 ? -9.375 -12.559 5.339 1.00 98.19 220 VAL A N 1
ATOM 1713 C CA . VAL A 1 220 ? -8.084 -13.198 5.026 1.00 98.19 220 VAL A CA 1
ATOM 1714 C C . VAL A 1 220 ? -8.276 -14.671 4.666 1.00 98.19 220 VAL A C 1
ATOM 1716 O O . VAL A 1 220 ? -7.743 -15.119 3.654 1.00 98.19 220 VAL A O 1
ATOM 1719 N N . GLU A 1 221 ? -9.058 -15.424 5.445 1.00 98.00 221 GLU A N 1
ATOM 1720 C CA . GLU A 1 221 ? -9.344 -16.832 5.146 1.00 98.00 221 GLU A CA 1
ATOM 1721 C C . GLU A 1 221 ? -10.014 -17.003 3.776 1.00 98.00 221 GLU A C 1
ATOM 1723 O O . GLU A 1 221 ? -9.612 -17.877 3.006 1.00 98.00 221 GLU A O 1
ATOM 1728 N N . ALA A 1 222 ? -10.999 -16.160 3.451 1.00 98.56 222 ALA A N 1
ATOM 1729 C CA . ALA A 1 222 ? -11.697 -16.212 2.171 1.00 98.56 222 ALA A CA 1
ATOM 1730 C C . ALA A 1 222 ? -10.759 -15.901 0.994 1.00 98.56 222 ALA A C 1
ATOM 1732 O O . ALA A 1 222 ? -10.746 -16.643 0.011 1.00 98.56 222 ALA A O 1
ATOM 1733 N N . VAL A 1 223 ? -9.933 -14.855 1.108 1.00 98.62 223 VAL A N 1
ATOM 1734 C CA . VAL A 1 223 ? -8.960 -14.461 0.074 1.00 98.62 223 VAL A CA 1
ATOM 1735 C C . VAL A 1 223 ? -7.920 -15.556 -0.157 1.00 98.62 223 VAL A C 1
ATOM 1737 O O . VAL A 1 223 ? -7.665 -15.923 -1.303 1.00 98.62 223 VAL A O 1
ATOM 1740 N N . VAL A 1 224 ? -7.338 -16.112 0.910 1.00 98.31 224 VAL A N 1
ATOM 1741 C CA . VAL A 1 224 ? -6.333 -17.184 0.803 1.00 98.31 224 VAL A CA 1
ATOM 1742 C C . VAL A 1 224 ? -6.947 -18.440 0.183 1.00 98.31 224 VAL A C 1
ATOM 1744 O O . VAL A 1 224 ? -6.339 -19.044 -0.702 1.00 98.31 224 VAL A O 1
ATOM 1747 N N . ALA A 1 225 ? -8.158 -18.818 0.601 1.00 98.38 225 ALA A N 1
ATOM 1748 C CA . ALA A 1 225 ? -8.862 -19.973 0.051 1.00 98.38 225 ALA A CA 1
ATOM 1749 C C . ALA A 1 225 ? -9.210 -19.794 -1.435 1.00 98.38 225 ALA A C 1
ATOM 1751 O O . ALA A 1 225 ? -9.122 -20.752 -2.202 1.00 98.38 225 ALA A O 1
ATOM 1752 N N . GLU A 1 226 ? -9.589 -18.586 -1.855 1.00 98.56 226 GLU A N 1
ATOM 1753 C CA . GLU A 1 226 ? -9.856 -18.278 -3.260 1.00 98.56 226 GLU A CA 1
ATOM 1754 C C . GLU A 1 226 ? -8.567 -18.276 -4.089 1.00 98.56 226 GLU A C 1
ATOM 1756 O O . GLU A 1 226 ? -8.522 -18.904 -5.144 1.00 98.56 226 GLU A O 1
ATOM 1761 N N . PHE A 1 227 ? -7.490 -17.654 -3.600 1.00 98.25 227 PHE A N 1
ATOM 1762 C CA . PHE A 1 227 ? -6.201 -17.616 -4.299 1.00 98.25 227 PHE A CA 1
ATOM 1763 C C . PHE A 1 227 ? -5.624 -19.019 -4.530 1.00 98.25 227 PHE A C 1
ATOM 1765 O O . PHE A 1 227 ? -5.155 -19.329 -5.629 1.00 98.25 227 PHE A O 1
ATOM 1772 N N . ALA A 1 228 ? -5.741 -19.896 -3.527 1.00 97.69 228 ALA A N 1
ATOM 1773 C CA . ALA A 1 228 ? -5.267 -21.277 -3.582 1.00 97.69 228 ALA A CA 1
ATOM 1774 C C . ALA A 1 228 ? -5.944 -22.132 -4.671 1.00 97.69 228 ALA A C 1
ATOM 1776 O O . ALA A 1 228 ? -5.438 -23.203 -5.007 1.00 97.69 228 ALA A O 1
ATOM 1777 N N . LYS A 1 229 ? -7.062 -21.674 -5.256 1.00 97.69 229 LYS A N 1
ATOM 1778 C CA . LYS A 1 229 ? -7.696 -22.336 -6.410 1.00 97.69 229 LYS A CA 1
ATOM 1779 C C . LYS A 1 229 ? -6.897 -22.164 -7.701 1.00 97.69 229 LYS A C 1
ATOM 1781 O O . LYS A 1 229 ? -7.019 -23.001 -8.592 1.00 97.69 229 LYS A O 1
ATOM 1786 N N . TYR A 1 230 ? -6.115 -21.090 -7.814 1.00 97.12 230 TYR A N 1
ATOM 1787 C CA . TYR A 1 230 ? -5.461 -20.692 -9.064 1.00 97.12 230 TYR A CA 1
ATOM 1788 C C . TYR A 1 230 ? -3.938 -20.799 -9.005 1.00 97.12 230 TYR A C 1
ATOM 1790 O O . TYR A 1 230 ? -3.312 -21.076 -10.027 1.00 97.12 230 TYR A O 1
ATOM 1798 N N . ALA A 1 231 ? -3.331 -20.586 -7.834 1.00 93.69 231 ALA A N 1
ATOM 1799 C CA . ALA A 1 231 ? -1.882 -20.584 -7.688 1.00 93.69 231 ALA A CA 1
ATOM 1800 C C . ALA A 1 231 ? -1.422 -21.126 -6.328 1.00 93.69 231 ALA A C 1
ATOM 1802 O O . ALA A 1 231 ? -2.091 -20.978 -5.310 1.00 93.69 231 ALA A O 1
ATOM 1803 N N . SER A 1 232 ? -0.219 -21.703 -6.315 1.00 92.44 232 SER A N 1
ATOM 1804 C CA . SER A 1 232 ? 0.505 -22.113 -5.103 1.00 92.44 232 SER A CA 1
ATOM 1805 C C . SER A 1 232 ? 1.676 -21.170 -4.791 1.00 92.44 232 SER A C 1
ATOM 1807 O O . SER A 1 232 ? 2.698 -21.597 -4.251 1.00 92.44 232 SER A O 1
ATOM 1809 N N . TRP A 1 233 ? 1.589 -19.913 -5.234 1.00 92.62 233 TRP A N 1
ATOM 1810 C CA . TRP A 1 233 ? 2.636 -18.913 -5.022 1.00 92.62 233 TRP A CA 1
ATOM 1811 C C . TRP A 1 233 ? 2.657 -18.454 -3.558 1.00 92.62 233 TRP A C 1
ATOM 1813 O O . TRP A 1 233 ? 1.612 -18.457 -2.905 1.00 92.62 233 TRP A O 1
ATOM 1823 N N . PRO A 1 234 ? 3.823 -18.051 -3.025 1.00 94.81 234 PRO A N 1
ATOM 1824 C CA . PRO A 1 234 ? 3.885 -17.490 -1.683 1.00 94.81 234 PRO A CA 1
ATOM 1825 C C . PRO A 1 234 ? 3.095 -16.176 -1.601 1.00 94.81 234 PRO A C 1
ATOM 1827 O O . PRO A 1 234 ? 3.184 -15.332 -2.492 1.00 94.81 234 PRO A O 1
ATOM 1830 N N . LEU A 1 235 ? 2.365 -15.995 -0.499 1.00 94.94 235 LEU A N 1
ATOM 1831 C CA . LEU A 1 235 ? 1.772 -14.718 -0.107 1.00 94.94 235 LEU A CA 1
ATOM 1832 C C . LEU A 1 235 ? 2.668 -14.086 0.960 1.00 94.94 235 LEU A C 1
ATOM 1834 O O . LEU A 1 235 ? 2.743 -14.581 2.084 1.00 94.94 235 LEU A O 1
ATOM 1838 N N . THR A 1 236 ? 3.366 -13.014 0.592 1.00 95.44 236 THR A N 1
ATOM 1839 C CA . THR A 1 236 ? 4.348 -12.350 1.457 1.00 95.44 236 THR A CA 1
ATOM 1840 C C . THR A 1 236 ? 3.858 -10.962 1.839 1.00 95.44 236 THR A C 1
ATOM 1842 O O . THR A 1 236 ? 3.645 -10.116 0.973 1.00 95.44 236 THR A O 1
ATOM 1845 N N . SER A 1 237 ? 3.733 -10.708 3.140 1.00 96.00 237 SER A N 1
ATOM 1846 C CA . SER A 1 237 ? 3.443 -9.373 3.668 1.00 96.00 237 SER A CA 1
ATOM 1847 C C . SER A 1 237 ? 4.725 -8.553 3.797 1.00 96.00 237 SER A C 1
ATOM 1849 O O . SER A 1 237 ? 5.730 -9.047 4.304 1.00 96.00 237 SER A O 1
ATOM 1851 N N . LEU A 1 238 ? 4.669 -7.280 3.404 1.00 97.88 238 LEU A N 1
ATOM 1852 C CA . LEU A 1 238 ? 5.751 -6.306 3.572 1.00 97.88 238 LEU A CA 1
ATOM 1853 C C . LEU A 1 238 ? 5.274 -5.153 4.459 1.00 97.88 238 LEU A C 1
ATOM 1855 O O . LEU A 1 238 ? 4.121 -4.729 4.358 1.00 97.88 238 LEU A O 1
ATOM 1859 N N . LYS A 1 239 ? 6.159 -4.609 5.303 1.00 97.94 239 LYS A N 1
ATOM 1860 C CA . LYS A 1 239 ? 5.898 -3.322 5.969 1.00 97.94 239 LYS A CA 1
ATOM 1861 C C . LYS A 1 239 ? 5.904 -2.194 4.931 1.00 97.94 239 LYS A C 1
ATOM 1863 O O . LYS A 1 239 ? 6.542 -2.331 3.888 1.00 97.94 239 LYS A O 1
ATOM 1868 N N . LEU A 1 240 ? 5.239 -1.069 5.209 1.00 98.25 240 LEU A N 1
ATOM 1869 C CA . LEU A 1 240 ? 5.062 0.015 4.228 1.00 98.25 240 LEU A CA 1
ATOM 1870 C C . LEU A 1 240 ? 6.377 0.535 3.631 1.00 98.25 240 LEU A C 1
ATOM 1872 O O . LEU A 1 240 ? 6.429 0.786 2.433 1.00 98.25 240 LEU A O 1
ATOM 1876 N N . ASP A 1 241 ? 7.443 0.656 4.425 1.00 98.50 241 ASP A N 1
ATOM 1877 C CA . ASP A 1 241 ? 8.752 1.092 3.911 1.00 98.50 241 ASP A CA 1
ATOM 1878 C C . ASP A 1 241 ? 9.352 0.091 2.903 1.00 98.50 241 ASP A C 1
ATOM 1880 O O . ASP A 1 241 ? 9.930 0.495 1.894 1.00 98.50 241 ASP A O 1
ATOM 1884 N N . ASP A 1 242 ? 9.184 -1.214 3.138 1.00 98.56 242 ASP A N 1
ATOM 1885 C CA . ASP A 1 242 ? 9.693 -2.253 2.232 1.00 98.56 242 ASP A CA 1
ATOM 1886 C C . ASP A 1 242 ? 8.800 -2.374 0.994 1.00 98.56 242 ASP A C 1
ATOM 1888 O O . ASP A 1 242 ? 9.283 -2.591 -0.117 1.00 98.56 242 ASP A O 1
ATOM 1892 N N . LEU A 1 243 ? 7.493 -2.164 1.170 1.00 98.50 243 LEU A N 1
ATOM 1893 C CA . LEU A 1 243 ? 6.549 -2.091 0.068 1.00 98.50 243 LEU A CA 1
ATOM 1894 C C . LEU A 1 243 ? 6.863 -0.904 -0.849 1.00 98.50 243 LEU A C 1
ATOM 1896 O O . LEU A 1 243 ? 6.981 -1.075 -2.060 1.00 98.50 243 LEU A O 1
ATOM 1900 N N . ARG A 1 244 ? 7.094 0.280 -0.272 1.00 98.12 244 ARG A N 1
ATOM 1901 C CA . ARG A 1 244 ? 7.583 1.470 -0.979 1.00 98.12 244 ARG A CA 1
ATOM 1902 C C . ARG A 1 244 ? 8.859 1.151 -1.759 1.00 98.12 244 ARG A C 1
ATOM 1904 O O . ARG A 1 244 ? 8.941 1.472 -2.942 1.00 98.12 244 ARG A O 1
ATOM 1911 N N . ALA A 1 245 ? 9.832 0.484 -1.137 1.00 97.31 245 ALA A N 1
ATOM 1912 C CA . ALA A 1 245 ? 11.063 0.080 -1.814 1.00 97.31 245 ALA A CA 1
ATOM 1913 C C . ALA A 1 245 ? 10.799 -0.865 -3.003 1.00 97.31 245 ALA A C 1
ATOM 1915 O O . ALA A 1 245 ? 11.427 -0.714 -4.051 1.00 97.31 245 ALA A O 1
ATOM 1916 N N . ALA A 1 246 ? 9.840 -1.789 -2.886 1.00 96.69 246 ALA A N 1
ATOM 1917 C CA . ALA A 1 246 ? 9.446 -2.673 -3.982 1.00 96.69 246 ALA A CA 1
ATOM 1918 C C . ALA A 1 246 ? 8.824 -1.907 -5.166 1.00 96.69 246 ALA A C 1
ATOM 1920 O O . ALA A 1 246 ? 9.154 -2.198 -6.318 1.00 96.69 246 ALA A O 1
ATOM 1921 N N . PHE A 1 247 ? 7.980 -0.902 -4.905 1.00 97.75 247 PHE A N 1
ATOM 1922 C CA . PHE A 1 247 ? 7.444 -0.016 -5.947 1.00 97.75 247 PHE A CA 1
ATOM 1923 C C . PHE A 1 247 ? 8.551 0.801 -6.631 1.00 97.75 247 PHE A C 1
ATOM 1925 O O . PHE A 1 247 ? 8.594 0.867 -7.858 1.00 97.75 247 PHE A O 1
ATOM 1932 N N . LEU A 1 248 ? 9.487 1.366 -5.861 1.00 95.38 248 LEU A N 1
ATOM 1933 C CA . LEU A 1 248 ? 10.621 2.115 -6.417 1.00 95.38 248 LEU A CA 1
ATOM 1934 C C . LEU A 1 248 ? 11.531 1.228 -7.275 1.00 95.38 248 LEU A C 1
ATOM 1936 O O . LEU A 1 248 ? 11.927 1.623 -8.368 1.00 95.38 248 LEU A O 1
ATOM 1940 N N . ALA A 1 249 ? 11.820 0.006 -6.821 1.00 92.69 249 ALA A N 1
ATOM 1941 C CA . ALA A 1 249 ? 12.608 -0.957 -7.586 1.00 92.69 249 ALA A CA 1
ATOM 1942 C C . ALA A 1 249 ? 11.906 -1.358 -8.893 1.00 92.69 249 ALA A C 1
ATOM 1944 O O . ALA A 1 249 ? 12.549 -1.481 -9.938 1.00 92.69 249 ALA A O 1
ATOM 1945 N N . ARG A 1 250 ? 10.578 -1.532 -8.851 1.00 93.56 250 ARG A N 1
ATOM 1946 C CA . ARG A 1 250 ? 9.758 -1.787 -10.039 1.00 93.56 250 ARG A CA 1
ATOM 1947 C C . ARG A 1 250 ? 9.845 -0.630 -11.033 1.00 93.56 250 ARG A C 1
ATOM 1949 O O . ARG A 1 250 ? 10.097 -0.874 -12.210 1.00 93.56 250 ARG A O 1
ATOM 1956 N N . GLN A 1 251 ? 9.658 0.598 -10.568 1.00 93.94 251 GLN A N 1
ATOM 1957 C CA . GLN A 1 251 ? 9.701 1.776 -11.424 1.00 93.94 251 GLN A CA 1
ATOM 1958 C C . GLN A 1 251 ? 11.084 1.975 -12.054 1.00 93.94 251 GLN A C 1
ATOM 1960 O O . GLN A 1 251 ? 11.177 2.080 -13.273 1.00 93.94 251 GLN A O 1
ATOM 1965 N N . ALA A 1 252 ? 12.157 1.917 -11.260 1.00 91.06 252 ALA A N 1
ATOM 1966 C CA . ALA A 1 252 ? 13.527 2.056 -11.759 1.00 91.06 252 ALA A CA 1
ATOM 1967 C C . ALA A 1 252 ? 13.866 1.011 -12.838 1.00 91.06 252 ALA A C 1
ATOM 1969 O O . ALA A 1 252 ? 14.568 1.298 -13.807 1.00 91.06 252 ALA A O 1
ATOM 1970 N N . ARG A 1 253 ? 13.337 -0.212 -12.704 1.00 90.50 253 ARG A N 1
ATOM 1971 C CA . ARG A 1 253 ? 13.474 -1.254 -13.726 1.00 90.50 253 ARG A CA 1
ATOM 1972 C C . ARG A 1 253 ? 12.690 -0.922 -14.997 1.00 90.50 253 ARG A C 1
ATOM 1974 O O . ARG A 1 253 ? 13.196 -1.152 -16.092 1.00 90.50 253 ARG A O 1
ATOM 1981 N N . ASP A 1 254 ? 11.461 -0.433 -14.874 1.00 92.81 254 ASP A N 1
ATOM 1982 C CA . ASP A 1 254 ? 10.630 -0.097 -16.034 1.00 92.81 254 ASP A CA 1
ATOM 1983 C C . ASP A 1 254 ? 11.221 1.094 -16.820 1.00 92.81 254 ASP A C 1
ATOM 1985 O O . ASP A 1 254 ? 11.250 1.059 -18.050 1.00 92.81 254 ASP A O 1
ATOM 1989 N N . GLU A 1 255 ? 11.811 2.080 -16.131 1.00 91.50 255 GLU A N 1
ATOM 1990 C CA . GLU A 1 255 ? 12.548 3.210 -16.728 1.00 91.50 255 GLU A CA 1
ATOM 1991 C C . GLU A 1 255 ? 13.741 2.771 -17.594 1.00 91.50 255 GLU A C 1
ATOM 1993 O O . GLU A 1 255 ? 14.165 3.495 -18.494 1.00 91.50 255 GLU A O 1
ATOM 1998 N N . CYS A 1 256 ? 14.272 1.566 -17.375 1.00 92.38 256 CYS A N 1
ATOM 1999 C CA . CYS A 1 256 ? 15.335 1.003 -18.203 1.00 92.38 256 CYS A CA 1
ATOM 2000 C C . CYS A 1 256 ? 14.868 0.538 -19.590 1.00 92.38 256 CYS A C 1
ATOM 2002 O O . CYS A 1 256 ? 15.725 0.194 -20.411 1.00 92.38 256 CYS A O 1
ATOM 2004 N N . ALA A 1 257 ? 13.555 0.503 -19.857 1.00 93.19 257 ALA A N 1
ATOM 2005 C CA . ALA A 1 257 ? 12.968 0.082 -21.131 1.00 93.19 257 ALA A CA 1
ATOM 2006 C C . ALA A 1 257 ? 13.586 -1.234 -21.645 1.00 93.19 257 ALA A C 1
ATOM 2008 O O . ALA A 1 257 ? 14.145 -1.308 -22.744 1.00 93.19 257 ALA A O 1
ATOM 2009 N N . LEU A 1 258 ? 13.584 -2.254 -20.782 1.00 91.94 258 LEU A N 1
ATOM 2010 C CA . LEU A 1 258 ? 14.269 -3.517 -21.040 1.00 91.94 258 LEU A CA 1
ATOM 2011 C C . LEU A 1 258 ? 13.561 -4.339 -22.125 1.00 91.94 258 LEU A C 1
ATOM 2013 O O . LEU A 1 258 ? 12.339 -4.456 -22.145 1.00 91.94 258 LEU A O 1
ATOM 2017 N N . SER A 1 259 ? 14.351 -4.979 -22.983 1.00 92.38 259 SER A N 1
ATOM 2018 C CA . SER A 1 259 ? 13.898 -5.985 -23.950 1.00 92.38 259 SER A CA 1
ATOM 2019 C C . SER A 1 259 ? 14.825 -7.198 -23.929 1.00 92.38 259 SER A C 1
ATOM 2021 O O . SER A 1 259 ? 15.996 -7.086 -23.557 1.00 92.38 259 SER A O 1
ATOM 2023 N N . TYR A 1 260 ? 14.306 -8.362 -24.320 1.00 89.75 260 TYR A N 1
ATOM 2024 C CA . TYR A 1 260 ? 15.054 -9.618 -24.345 1.00 89.75 260 TYR A CA 1
ATOM 2025 C C . TYR A 1 260 ? 14.989 -10.285 -25.722 1.00 89.75 260 TYR A C 1
ATOM 2027 O O . TYR A 1 260 ? 13.978 -10.222 -26.418 1.00 89.75 260 TYR A O 1
ATOM 2035 N N . ALA A 1 261 ? 16.076 -10.954 -26.095 1.00 90.44 261 ALA A N 1
ATOM 2036 C CA . ALA A 1 261 ? 16.156 -11.859 -27.232 1.00 90.44 261 ALA A CA 1
ATOM 2037 C C . ALA A 1 261 ? 16.740 -13.192 -26.757 1.00 90.44 261 ALA A C 1
ATOM 2039 O O . ALA A 1 261 ? 17.751 -13.211 -26.055 1.00 90.44 261 ALA A O 1
ATOM 2040 N N . ILE A 1 262 ? 16.099 -14.298 -27.129 1.00 87.94 262 ILE A N 1
ATOM 2041 C CA . ILE A 1 262 ? 16.522 -15.652 -26.763 1.00 87.94 262 ILE A CA 1
ATOM 2042 C C . ILE A 1 262 ? 17.139 -16.304 -27.999 1.00 87.94 262 ILE A C 1
ATOM 2044 O O . ILE A 1 262 ? 16.509 -16.364 -29.054 1.00 87.94 262 ILE A O 1
ATOM 2048 N N . GLU A 1 263 ? 18.368 -16.795 -27.874 1.00 90.62 263 GLU A N 1
ATOM 2049 C CA . GLU A 1 263 ?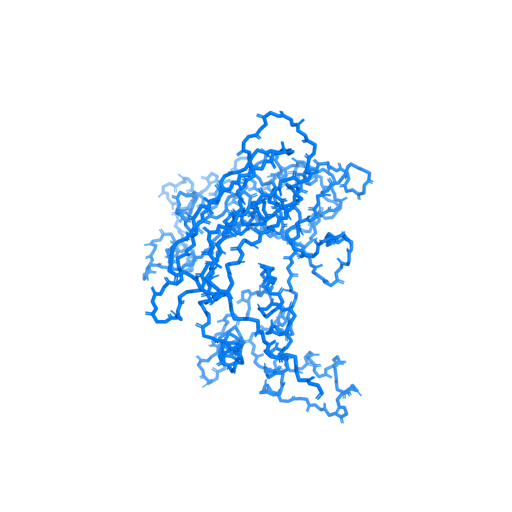 19.046 -17.554 -28.921 1.00 90.62 263 GLU A CA 1
ATOM 2050 C C . GLU A 1 263 ? 18.681 -19.033 -28.787 1.00 90.62 263 GLU A C 1
ATOM 2052 O O . GLU A 1 263 ? 19.080 -19.695 -27.827 1.00 90.62 263 GLU A O 1
ATOM 2057 N N . VAL A 1 264 ? 17.914 -19.547 -29.750 1.00 88.81 264 VAL A N 1
ATOM 2058 C CA . VAL A 1 264 ? 17.410 -20.925 -29.755 1.00 88.81 264 VAL A CA 1
ATOM 2059 C C . VAL A 1 264 ? 18.087 -21.714 -30.874 1.00 88.81 264 VAL A C 1
ATOM 2061 O O . VAL A 1 264 ? 18.017 -21.343 -32.045 1.00 88.81 264 VAL A O 1
ATOM 2064 N N . GLY A 1 265 ? 18.760 -22.803 -30.507 1.00 84.81 265 GLY A N 1
ATOM 2065 C CA . GLY A 1 265 ? 19.373 -23.747 -31.437 1.00 84.81 265 GLY A CA 1
ATOM 2066 C C . GLY A 1 265 ? 18.339 -24.601 -32.176 1.00 84.81 265 GLY A C 1
ATOM 2067 O O . GLY A 1 265 ? 17.175 -24.681 -31.788 1.00 84.81 265 GLY A O 1
ATOM 2068 N N . ALA A 1 266 ? 18.770 -25.293 -33.234 1.00 82.75 266 ALA A N 1
ATOM 2069 C CA . ALA A 1 266 ? 17.884 -26.072 -34.111 1.00 82.75 266 ALA A CA 1
ATOM 2070 C C . ALA A 1 266 ? 17.094 -27.195 -33.402 1.00 82.75 266 ALA A C 1
ATOM 2072 O O . ALA A 1 266 ? 16.044 -27.612 -33.877 1.00 82.75 266 ALA A O 1
ATOM 2073 N N . ASN A 1 267 ? 17.589 -27.682 -32.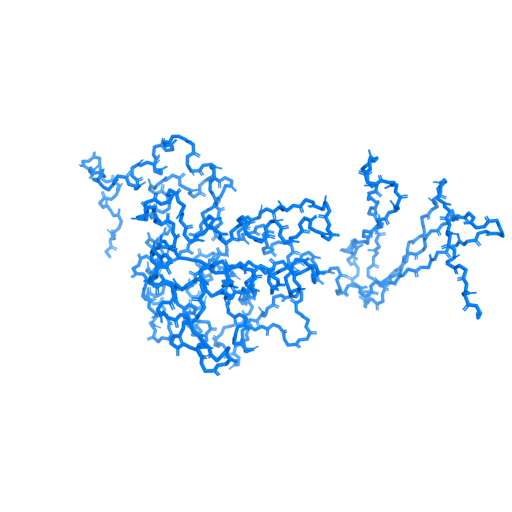266 1.00 82.81 267 ASN A N 1
ATOM 2074 C CA . ASN A 1 267 ? 16.956 -28.690 -31.411 1.00 82.81 267 ASN A CA 1
ATOM 2075 C C . ASN A 1 267 ? 16.113 -28.080 -30.270 1.00 82.81 267 ASN A C 1
ATOM 2077 O O . ASN A 1 267 ? 15.711 -28.803 -29.362 1.00 82.81 267 ASN A O 1
ATOM 2081 N N . GLY A 1 268 ? 15.890 -26.762 -30.271 1.00 82.75 268 GLY A N 1
ATOM 2082 C CA . GLY A 1 268 ? 15.165 -26.059 -29.214 1.00 82.75 268 GLY A CA 1
ATOM 2083 C C . GLY A 1 268 ? 16.006 -25.720 -27.981 1.00 82.75 268 GLY A C 1
ATOM 2084 O O . GLY A 1 268 ? 15.473 -25.130 -27.047 1.00 82.75 268 GLY A O 1
ATOM 2085 N N . THR A 1 269 ? 17.306 -26.039 -27.935 1.00 85.81 269 THR A N 1
ATOM 2086 C CA . THR A 1 269 ? 18.149 -25.639 -26.794 1.00 85.81 269 THR A CA 1
ATOM 2087 C C . THR A 1 269 ? 18.363 -24.134 -26.786 1.00 85.81 269 THR A C 1
ATOM 2089 O O . THR A 1 269 ? 18.731 -23.559 -27.811 1.00 85.81 269 THR A O 1
ATOM 2092 N N . ILE A 1 270 ? 18.198 -23.500 -25.631 1.00 85.12 270 ILE A N 1
ATOM 2093 C CA . ILE A 1 270 ? 18.526 -22.085 -25.453 1.00 85.12 270 ILE A CA 1
ATOM 2094 C C . ILE A 1 270 ? 20.034 -21.977 -25.230 1.00 85.12 270 ILE A C 1
ATOM 2096 O O . ILE A 1 270 ? 20.546 -22.535 -24.265 1.00 85.12 270 ILE A O 1
ATOM 2100 N N . ALA A 1 271 ? 20.732 -21.269 -26.118 1.00 86.38 271 ALA A N 1
ATOM 2101 C CA . ALA A 1 271 ? 22.174 -21.045 -26.025 1.00 86.38 271 ALA A CA 1
ATOM 2102 C C . ALA A 1 271 ? 22.508 -19.791 -25.206 1.00 86.38 271 ALA A C 1
ATOM 2104 O O . ALA A 1 271 ? 23.467 -19.772 -24.435 1.00 86.38 271 ALA A O 1
ATOM 2105 N N . ALA A 1 272 ? 21.713 -18.731 -25.365 1.00 86.50 272 ALA A N 1
ATOM 2106 C CA . ALA A 1 272 ? 21.926 -17.472 -24.671 1.00 86.50 272 ALA A CA 1
ATOM 2107 C C . ALA A 1 272 ? 20.654 -16.628 -24.592 1.00 86.50 272 ALA A C 1
ATOM 2109 O O . ALA A 1 272 ? 19.708 -16.799 -25.363 1.00 86.50 272 ALA A O 1
ATOM 2110 N N . VAL A 1 273 ? 20.677 -15.666 -23.677 1.00 88.06 273 VAL A N 1
ATOM 2111 C CA . VAL A 1 273 ? 19.731 -14.555 -23.616 1.00 88.06 273 VAL A CA 1
ATOM 2112 C C . VAL A 1 273 ? 20.514 -13.259 -23.746 1.00 88.06 273 VAL A C 1
ATOM 2114 O O . VAL A 1 273 ? 21.486 -13.029 -23.028 1.00 88.06 273 VAL A O 1
ATOM 2117 N N . THR A 1 274 ? 20.078 -12.400 -24.659 1.00 90.31 274 THR A N 1
ATOM 2118 C CA . THR A 1 274 ? 20.548 -11.021 -24.759 1.00 90.31 274 THR A CA 1
ATOM 2119 C C . THR A 1 274 ? 19.492 -10.096 -24.181 1.00 90.31 274 THR A C 1
ATOM 2121 O O . THR A 1 274 ? 18.354 -10.094 -24.644 1.00 90.31 274 THR A O 1
ATOM 2124 N N . VAL A 1 275 ? 19.876 -9.282 -23.205 1.00 91.12 275 VAL A N 1
ATOM 2125 C CA . VAL A 1 275 ? 19.054 -8.203 -22.659 1.00 91.12 275 VAL A CA 1
ATOM 2126 C C . VAL A 1 275 ? 19.576 -6.872 -23.182 1.00 91.12 275 VAL A C 1
ATOM 2128 O O . VAL A 1 275 ? 20.785 -6.645 -23.201 1.00 91.12 275 VAL A O 1
ATOM 2131 N N . LYS A 1 276 ? 18.672 -5.984 -23.593 1.00 92.31 276 LYS A N 1
ATOM 2132 C CA . LYS A 1 276 ? 18.988 -4.613 -24.011 1.00 92.31 276 LYS A CA 1
ATOM 2133 C C . LYS A 1 276 ? 18.186 -3.612 -23.193 1.00 92.31 276 LYS A C 1
ATOM 2135 O O . LYS A 1 276 ? 17.020 -3.866 -22.902 1.00 92.31 276 LYS A O 1
ATOM 2140 N N . SER A 1 277 ? 18.791 -2.472 -22.879 1.00 93.50 277 SER A N 1
ATOM 2141 C CA . SER A 1 277 ? 18.094 -1.302 -22.343 1.00 93.50 277 SER A CA 1
ATOM 2142 C C . SER A 1 277 ? 17.845 -0.296 -23.463 1.00 93.50 277 SER A C 1
ATOM 2144 O O . SER A 1 277 ? 18.783 0.115 -24.143 1.00 93.50 277 SER A O 1
ATOM 2146 N N . GLY A 1 278 ? 16.584 0.101 -23.651 1.00 93.06 278 GLY A N 1
ATOM 2147 C CA . GLY A 1 278 ? 16.194 1.165 -24.581 1.00 93.06 278 GLY A CA 1
ATOM 2148 C C . GLY A 1 278 ? 16.288 2.579 -23.996 1.00 93.06 278 GLY A C 1
ATOM 2149 O O . GLY A 1 278 ? 16.001 3.542 -24.701 1.00 93.06 278 GLY A O 1
ATOM 2150 N N . ALA A 1 279 ? 16.656 2.714 -22.720 1.00 92.06 279 ALA A N 1
ATOM 2151 C CA . ALA A 1 279 ? 16.762 4.005 -22.049 1.00 92.06 279 ALA A CA 1
ATOM 2152 C C . ALA A 1 279 ? 17.946 4.834 -22.572 1.00 92.06 279 ALA A C 1
ATOM 2154 O O . ALA A 1 279 ? 18.970 4.287 -22.986 1.00 92.06 279 ALA A O 1
ATOM 2155 N N . THR A 1 280 ? 17.836 6.162 -22.496 1.00 90.50 280 THR A N 1
ATOM 2156 C CA . THR A 1 280 ? 18.943 7.075 -22.814 1.00 90.50 280 THR A CA 1
ATOM 2157 C C . THR A 1 280 ? 20.131 6.808 -21.890 1.00 90.50 280 THR A C 1
ATOM 2159 O O . THR A 1 280 ? 19.976 6.753 -20.670 1.00 90.50 280 THR A O 1
ATOM 2162 N N . ALA A 1 281 ? 21.322 6.651 -22.469 1.00 87.50 281 ALA A N 1
ATOM 2163 C CA . ALA A 1 281 ? 22.542 6.424 -21.706 1.00 87.50 281 ALA A CA 1
ATOM 2164 C C . ALA A 1 281 ? 22.893 7.651 -20.847 1.00 87.50 281 ALA A C 1
ATOM 2166 O O . ALA A 1 281 ? 23.040 8.756 -21.363 1.00 87.50 281 ALA A O 1
ATOM 2167 N N . ASP A 1 282 ? 23.068 7.435 -19.544 1.00 83.31 282 ASP A N 1
ATOM 2168 C CA . ASP A 1 282 ? 23.437 8.459 -18.555 1.00 83.31 282 ASP A CA 1
ATOM 2169 C C . ASP A 1 282 ? 24.702 8.082 -17.754 1.00 83.31 282 ASP A C 1
ATOM 2171 O O . ASP A 1 282 ? 25.075 8.761 -16.801 1.00 83.31 282 ASP A O 1
ATOM 2175 N N . GLY A 1 283 ? 25.375 6.990 -18.136 1.00 71.69 283 GLY A N 1
ATOM 2176 C CA . GLY A 1 283 ? 26.550 6.462 -17.437 1.00 71.69 283 GLY A CA 1
ATOM 2177 C C . GLY A 1 283 ? 26.236 5.663 -16.165 1.00 71.69 283 GLY A C 1
ATOM 2178 O O . GLY A 1 283 ? 27.167 5.181 -15.520 1.00 71.69 283 GLY A O 1
ATOM 2179 N N . SER A 1 284 ? 24.960 5.475 -15.807 1.00 70.88 284 SER A N 1
ATOM 2180 C CA . SER A 1 284 ? 24.553 4.653 -14.664 1.00 70.88 284 SER A CA 1
ATOM 2181 C C . SER A 1 284 ? 24.476 3.156 -15.011 1.00 70.88 284 SER A C 1
ATOM 2183 O O . SER A 1 284 ? 24.045 2.745 -16.092 1.00 70.88 284 SER A O 1
ATOM 2185 N N . SER A 1 285 ? 24.871 2.308 -14.058 1.00 63.06 285 SER A N 1
ATOM 2186 C CA . SER A 1 285 ? 24.762 0.841 -14.127 1.00 63.06 285 SER A CA 1
ATOM 2187 C C . SER A 1 285 ? 23.490 0.300 -13.457 1.00 63.06 285 SER A C 1
ATOM 2189 O O . SER A 1 285 ? 23.468 -0.824 -12.965 1.00 63.06 285 SER A O 1
ATOM 2191 N N . GLN A 1 286 ? 22.425 1.106 -13.393 1.00 69.38 286 GLN A N 1
ATOM 2192 C CA . GLN A 1 286 ? 21.267 0.841 -12.531 1.00 69.38 286 GLN A CA 1
ATOM 2193 C C . GLN A 1 286 ? 20.226 -0.137 -13.105 1.00 69.38 286 GLN A C 1
ATOM 2195 O O . GLN A 1 286 ? 19.247 -0.435 -12.421 1.00 69.38 286 GLN A O 1
ATOM 2200 N N . CYS A 1 287 ? 20.409 -0.669 -14.319 1.00 81.31 287 CY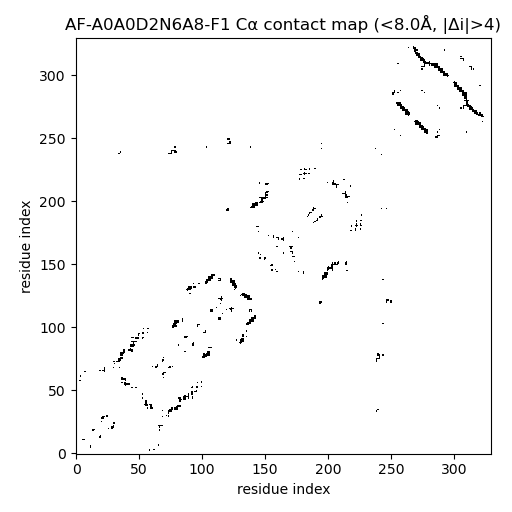S A N 1
ATOM 2201 C CA . CYS A 1 287 ? 19.417 -1.559 -14.919 1.00 81.31 287 CYS A CA 1
ATOM 2202 C C . CYS A 1 287 ? 19.668 -3.023 -14.556 1.00 81.31 287 CYS A C 1
ATOM 2204 O O . CYS A 1 287 ? 20.551 -3.688 -15.097 1.00 81.31 287 CYS A O 1
ATOM 2206 N N . TRP A 1 288 ? 18.832 -3.544 -13.660 1.00 78.38 288 TRP A N 1
ATOM 2207 C CA . TRP A 1 288 ? 18.824 -4.954 -13.283 1.00 78.38 288 TRP A CA 1
ATOM 2208 C C . TRP A 1 288 ? 17.686 -5.672 -13.998 1.00 78.38 288 TRP A C 1
ATOM 2210 O O . TRP A 1 288 ? 16.513 -5.400 -13.743 1.00 78.38 288 TRP A O 1
ATOM 2220 N N . ALA A 1 289 ? 18.032 -6.596 -14.893 1.00 76.25 289 ALA A N 1
ATOM 2221 C CA . ALA A 1 289 ? 17.059 -7.424 -15.589 1.00 76.25 289 ALA A CA 1
ATOM 2222 C C . ALA A 1 289 ? 16.951 -8.794 -14.903 1.00 76.25 289 ALA A C 1
ATOM 2224 O O . ALA A 1 289 ? 17.852 -9.623 -15.073 1.00 76.25 289 ALA A O 1
ATOM 2225 N N . PRO A 1 290 ? 15.889 -9.059 -14.120 1.00 75.50 290 PRO A N 1
ATOM 2226 C CA . PRO A 1 290 ? 15.679 -10.383 -13.559 1.00 75.50 290 PRO A CA 1
ATOM 2227 C C . PRO A 1 290 ? 15.275 -11.347 -14.678 1.00 75.50 290 PRO A C 1
ATOM 2229 O O . PRO A 1 290 ? 14.221 -11.194 -15.296 1.00 75.50 290 PRO A O 1
ATOM 2232 N N . LEU A 1 291 ? 16.104 -12.356 -14.931 1.00 72.62 291 LEU A N 1
ATOM 2233 C CA . LEU A 1 291 ? 15.741 -13.508 -15.742 1.00 72.62 291 LEU A CA 1
ATOM 2234 C C . LEU A 1 291 ? 15.227 -14.607 -14.814 1.00 72.62 291 LEU A C 1
ATOM 2236 O O . LEU A 1 291 ? 15.977 -15.167 -14.013 1.00 72.62 291 LEU A O 1
ATOM 2240 N N . ILE A 1 292 ? 13.947 -14.936 -14.950 1.00 72.88 292 ILE A N 1
ATOM 2241 C CA . ILE A 1 292 ? 13.343 -16.091 -14.290 1.00 72.88 292 ILE A CA 1
ATOM 2242 C C . ILE A 1 292 ? 13.368 -17.237 -15.301 1.00 72.88 292 ILE A C 1
ATOM 2244 O O . ILE A 1 292 ? 12.565 -17.267 -16.233 1.00 72.88 292 ILE A O 1
ATOM 2248 N N . ALA A 1 293 ? 14.317 -18.159 -15.147 1.00 63.19 293 ALA A N 1
ATOM 2249 C CA . ALA A 1 293 ? 14.396 -19.357 -15.974 1.00 63.19 293 ALA A CA 1
ATOM 2250 C C . ALA A 1 293 ? 13.681 -20.522 -15.271 1.00 63.19 293 ALA A C 1
ATOM 2252 O O . ALA A 1 293 ? 13.919 -20.801 -14.095 1.00 63.19 293 ALA A O 1
ATOM 2253 N N . GLY A 1 294 ? 12.774 -21.189 -15.986 1.00 55.88 294 GLY A N 1
ATOM 2254 C CA . GLY A 1 294 ? 11.963 -22.272 -15.439 1.00 55.88 294 GLY A CA 1
ATOM 2255 C C . GLY A 1 294 ? 12.788 -23.507 -15.067 1.00 55.88 294 GLY A C 1
ATOM 2256 O O . GLY A 1 294 ? 13.311 -24.195 -15.936 1.00 55.88 294 GLY A O 1
ATOM 2257 N N . GLY A 1 295 ? 12.822 -23.818 -13.773 1.00 45.16 295 GLY A N 1
ATOM 2258 C CA . GLY A 1 295 ? 12.870 -25.177 -13.235 1.00 45.16 295 GLY A CA 1
ATOM 2259 C C . GLY A 1 295 ? 11.563 -25.397 -12.472 1.00 45.16 295 GLY A C 1
ATOM 2260 O O . GLY A 1 295 ? 11.048 -24.448 -11.884 1.00 45.16 295 GLY A O 1
ATOM 2261 N N . SER A 1 296 ? 10.979 -26.598 -12.537 1.00 39.22 296 SER A N 1
ATOM 2262 C CA . SER A 1 296 ? 9.688 -26.937 -11.906 1.00 39.22 296 SER A CA 1
ATOM 2263 C C . SER A 1 296 ? 9.544 -26.340 -10.501 1.00 39.22 296 SER A C 1
ATOM 2265 O O . SER A 1 296 ? 10.527 -26.314 -9.768 1.00 39.22 296 SER A O 1
ATOM 2267 N N . ALA A 1 297 ? 8.335 -25.951 -10.087 1.00 42.28 297 ALA A N 1
ATOM 2268 C CA . ALA A 1 297 ? 8.050 -25.367 -8.766 1.00 42.28 297 ALA A CA 1
ATOM 2269 C C . ALA A 1 297 ? 8.612 -26.167 -7.562 1.00 42.28 297 ALA A C 1
ATOM 2271 O O . ALA A 1 297 ? 8.806 -25.601 -6.493 1.00 42.28 297 ALA A O 1
ATOM 2272 N N . ALA A 1 298 ? 8.939 -27.453 -7.743 1.00 39.38 298 ALA A N 1
ATOM 2273 C CA . ALA A 1 298 ? 9.616 -28.303 -6.759 1.00 39.38 298 ALA A CA 1
ATOM 2274 C C . ALA A 1 298 ? 11.138 -28.060 -6.606 1.00 39.38 298 ALA A C 1
ATOM 2276 O O . ALA A 1 298 ? 11.734 -28.556 -5.656 1.00 39.38 298 ALA A O 1
ATOM 2277 N N . ALA A 1 299 ? 11.778 -27.325 -7.520 1.00 37.38 299 ALA A N 1
ATOM 2278 C CA . ALA A 1 299 ? 13.231 -27.137 -7.577 1.00 37.38 299 ALA A CA 1
ATOM 2279 C C . ALA A 1 299 ? 13.700 -25.732 -7.163 1.00 37.38 299 ALA A C 1
ATOM 2281 O O . ALA A 1 299 ? 14.903 -25.497 -7.147 1.00 37.38 299 ALA A O 1
ATOM 2282 N N . GLY A 1 300 ? 12.783 -24.811 -6.837 1.00 42.16 300 GLY A N 1
ATOM 2283 C CA . GLY A 1 300 ? 13.119 -23.405 -6.599 1.00 42.16 300 GLY A CA 1
ATOM 2284 C C . GLY A 1 300 ? 13.674 -22.771 -7.876 1.00 42.16 300 GLY A C 1
ATOM 2285 O O . GLY A 1 300 ? 14.859 -22.888 -8.173 1.00 42.16 300 GLY A O 1
ATOM 2286 N N . GLY A 1 301 ? 12.810 -22.135 -8.673 1.00 49.94 301 GLY A N 1
ATOM 2287 C CA . GLY A 1 301 ? 13.240 -21.463 -9.903 1.00 49.94 301 GLY A CA 1
ATOM 2288 C C . GLY A 1 301 ? 14.484 -20.604 -9.651 1.00 49.94 301 GLY A C 1
ATOM 2289 O O . GLY A 1 301 ? 14.515 -19.808 -8.715 1.00 49.94 301 GLY A O 1
ATOM 2290 N N . SER A 1 302 ? 15.533 -20.800 -10.449 1.00 55.31 302 SER A N 1
ATOM 2291 C CA . SER A 1 302 ? 16.754 -20.005 -10.328 1.00 55.31 302 SER A CA 1
ATOM 2292 C C . SER A 1 302 ? 16.531 -18.662 -11.017 1.00 55.31 302 SER A C 1
ATOM 2294 O O . SER A 1 302 ? 16.388 -18.600 -12.238 1.00 55.31 302 SER A O 1
ATOM 2296 N N . SER A 1 303 ? 16.472 -17.581 -10.238 1.00 64.38 303 SER A N 1
ATOM 2297 C CA . SER A 1 303 ? 16.503 -16.220 -10.775 1.00 64.38 303 SER A CA 1
ATOM 2298 C C . SER A 1 303 ? 17.951 -15.793 -10.993 1.00 64.38 303 SER A C 1
ATOM 2300 O O . SER A 1 303 ? 18.741 -15.792 -10.048 1.00 64.38 303 SER A O 1
ATOM 2302 N N . VAL A 1 304 ? 18.293 -15.389 -12.212 1.00 68.50 304 VAL A N 1
ATOM 2303 C CA . VAL A 1 304 ? 19.592 -14.781 -12.521 1.00 68.50 304 VAL A CA 1
ATOM 2304 C C . VAL A 1 304 ? 19.359 -13.311 -12.836 1.00 68.50 304 VAL A C 1
ATOM 2306 O O . VAL A 1 304 ? 18.575 -12.985 -13.722 1.00 68.50 304 VAL A O 1
ATOM 2309 N N . ASN A 1 305 ? 20.041 -12.414 -12.129 1.00 75.81 305 ASN A N 1
ATOM 2310 C CA . ASN A 1 305 ? 20.017 -10.994 -12.466 1.00 75.81 305 ASN A CA 1
ATOM 2311 C C . ASN A 1 305 ? 21.094 -10.704 -13.508 1.00 75.81 305 ASN A C 1
ATOM 2313 O O . ASN A 1 305 ? 22.279 -10.922 -13.256 1.00 75.81 305 ASN A O 1
ATOM 2317 N N . ILE A 1 306 ? 20.678 -10.199 -14.666 1.00 78.06 306 ILE A N 1
ATOM 2318 C CA . ILE A 1 306 ? 21.577 -9.785 -15.739 1.00 78.06 306 ILE A CA 1
ATOM 2319 C C . ILE A 1 306 ? 21.801 -8.272 -15.594 1.00 78.06 306 ILE A C 1
ATOM 2321 O O . ILE A 1 306 ? 20.854 -7.506 -15.806 1.00 78.06 306 ILE A O 1
ATOM 2325 N N . PRO A 1 307 ? 23.006 -7.816 -15.201 1.00 79.62 307 PRO A N 1
ATOM 2326 C CA . PRO A 1 307 ? 23.299 -6.391 -15.116 1.00 79.62 307 PRO A CA 1
ATOM 2327 C C . PRO A 1 307 ? 23.410 -5.793 -16.522 1.00 79.62 307 PRO A C 1
ATOM 2329 O O . PRO A 1 307 ? 24.113 -6.324 -17.383 1.00 79.62 307 PRO A O 1
ATOM 2332 N N . VAL A 1 308 ? 22.729 -4.672 -16.748 1.00 85.12 308 VAL A N 1
ATOM 2333 C CA . VAL A 1 308 ? 22.760 -3.908 -18.000 1.00 85.12 308 VAL A CA 1
ATOM 2334 C C . VAL A 1 308 ? 22.958 -2.429 -17.652 1.00 85.12 308 VAL A C 1
ATOM 2336 O O . VAL A 1 308 ? 22.462 -1.940 -16.641 1.00 85.12 308 VAL A O 1
ATOM 2339 N N . VAL A 1 309 ? 23.709 -1.693 -18.467 1.00 85.75 309 VAL A N 1
ATOM 2340 C CA . VAL A 1 309 ? 23.788 -0.224 -18.355 1.00 85.75 309 VAL A CA 1
ATOM 2341 C C . VAL A 1 309 ? 22.675 0.409 -19.187 1.00 85.75 309 VAL A C 1
ATOM 2343 O O . VAL A 1 309 ? 22.268 -0.174 -20.195 1.00 85.75 309 VAL A O 1
ATOM 2346 N N . LYS A 1 310 ? 22.182 1.597 -18.819 1.00 87.00 310 LYS A N 1
ATOM 2347 C CA . LYS A 1 310 ? 21.189 2.297 -19.655 1.00 87.00 310 LYS A CA 1
ATOM 2348 C C . LYS A 1 310 ? 21.731 2.515 -21.072 1.00 87.00 310 LYS A C 1
ATOM 2350 O O . LYS A 1 310 ? 22.881 2.917 -21.243 1.00 87.00 310 LYS A O 1
ATOM 2355 N N . GLY A 1 311 ? 20.919 2.193 -22.078 1.00 87.94 311 GLY A N 1
ATOM 2356 C CA . GLY A 1 311 ? 21.306 2.228 -23.495 1.00 87.94 311 GLY A CA 1
ATOM 2357 C C . GLY A 1 311 ? 22.266 1.110 -23.928 1.00 87.94 311 GLY A C 1
ATOM 2358 O O . GLY A 1 311 ? 22.721 1.092 -25.071 1.00 87.94 311 GLY A O 1
ATOM 2359 N N . GLY A 1 312 ? 22.606 0.189 -23.023 1.00 89.50 312 GLY A N 1
ATOM 2360 C CA . GLY A 1 312 ? 23.524 -0.917 -23.266 1.00 89.50 312 GLY A CA 1
ATOM 2361 C C . GLY A 1 312 ? 22.836 -2.251 -23.541 1.00 89.50 312 GLY A C 1
ATOM 2362 O O . GLY A 1 312 ? 21.609 -2.373 -23.597 1.00 89.50 312 GLY A O 1
ATOM 2363 N N . ALA A 1 313 ? 23.663 -3.285 -23.683 1.00 90.81 313 ALA A N 1
ATOM 2364 C CA . ALA A 1 313 ? 23.230 -4.664 -23.841 1.00 90.81 313 ALA A CA 1
ATOM 2365 C C . ALA A 1 313 ? 24.153 -5.612 -23.071 1.00 90.81 313 ALA A C 1
ATOM 2367 O O . ALA A 1 313 ? 25.354 -5.364 -22.969 1.00 90.81 313 ALA A O 1
ATOM 2368 N N . ALA A 1 314 ? 23.597 -6.716 -22.583 1.00 88.88 314 ALA A N 1
ATOM 2369 C CA . ALA A 1 314 ? 24.348 -7.821 -22.004 1.00 88.88 314 ALA A CA 1
ATOM 2370 C C . ALA A 1 314 ? 23.856 -9.138 -22.601 1.00 88.88 314 ALA A C 1
ATOM 2372 O O . ALA A 1 314 ? 22.651 -9.361 -22.722 1.00 88.88 314 ALA A O 1
ATOM 2373 N N . ARG A 1 315 ? 24.791 -10.015 -22.964 1.00 89.62 315 ARG A N 1
ATOM 2374 C CA . ARG A 1 315 ? 24.510 -11.374 -23.428 1.00 89.62 315 ARG A CA 1
ATOM 2375 C C . ARG A 1 315 ? 24.997 -12.356 -22.375 1.00 89.62 315 ARG A C 1
ATOM 2377 O O . ARG A 1 315 ? 26.155 -12.290 -21.972 1.00 89.62 315 ARG A O 1
ATOM 2384 N N . VAL A 1 316 ? 24.122 -13.260 -21.954 1.00 84.75 316 VAL A N 1
ATOM 2385 C CA . VAL A 1 316 ? 24.423 -14.310 -20.979 1.00 84.75 316 VAL A CA 1
ATOM 2386 C C . VAL A 1 316 ? 24.174 -15.657 -21.629 1.00 84.75 316 VAL A C 1
ATOM 2388 O O . VAL A 1 316 ? 23.079 -15.918 -22.124 1.00 84.75 316 VAL A O 1
ATOM 2391 N N . GLU A 1 317 ? 25.199 -16.503 -21.638 1.00 85.25 317 GLU A N 1
ATOM 2392 C CA . GLU A 1 317 ? 25.072 -17.888 -22.083 1.00 85.25 317 GLU A CA 1
ATOM 2393 C C . GLU A 1 317 ? 24.362 -18.707 -21.013 1.00 85.25 317 GLU A C 1
ATOM 2395 O O . GLU A 1 317 ? 24.664 -18.597 -19.823 1.00 85.25 317 GLU A O 1
ATOM 2400 N N . LEU A 1 318 ? 23.400 -19.519 -21.440 1.00 76.94 318 LEU A N 1
ATOM 2401 C CA . LEU A 1 318 ? 22.613 -20.367 -20.557 1.00 76.94 318 LEU A CA 1
ATOM 2402 C C . LEU A 1 318 ? 22.831 -21.818 -20.963 1.00 76.94 318 LEU A C 1
ATOM 2404 O O . LEU A 1 318 ? 22.876 -22.143 -22.146 1.00 76.94 318 LEU A O 1
ATOM 2408 N N . GLN A 1 319 ? 22.962 -22.697 -19.975 1.00 73.44 319 GLN A N 1
ATOM 2409 C CA . GLN A 1 319 ? 23.087 -24.133 -20.202 1.00 73.44 319 GLN A CA 1
ATOM 2410 C C . GLN A 1 319 ? 21.896 -24.865 -19.592 1.00 73.44 319 GLN A C 1
ATOM 2412 O O . GLN A 1 319 ? 21.379 -24.474 -18.548 1.00 73.44 319 GLN A O 1
ATOM 2417 N N . GLY A 1 320 ? 21.462 -25.942 -20.250 1.00 74.31 320 GLY A N 1
ATOM 2418 C CA . GLY A 1 320 ? 20.420 -26.832 -19.729 1.00 74.31 320 GLY A CA 1
ATOM 2419 C C . GLY A 1 320 ? 18.983 -26.325 -19.873 1.00 74.31 320 GLY A C 1
ATOM 2420 O O . GLY A 1 320 ? 18.069 -26.984 -19.387 1.00 74.31 320 GLY A O 1
ATOM 2421 N N . LEU A 1 321 ? 18.756 -25.199 -20.558 1.00 76.38 321 LEU A N 1
ATOM 2422 C CA . LEU A 1 321 ? 17.414 -24.701 -20.859 1.00 76.38 321 LEU A CA 1
ATOM 2423 C C . LEU A 1 321 ? 16.995 -25.088 -22.279 1.00 76.38 321 LEU A C 1
ATOM 2425 O O . LEU A 1 321 ? 17.792 -25.061 -23.216 1.00 76.38 321 LEU A O 1
ATOM 2429 N N . SER A 1 322 ? 15.720 -25.427 -22.444 1.00 75.81 322 SER A N 1
ATOM 2430 C CA . SER A 1 322 ? 15.115 -25.698 -23.748 1.00 75.81 322 SER A CA 1
ATOM 2431 C C . SER A 1 322 ? 13.871 -24.839 -23.917 1.00 75.81 322 SER A C 1
ATOM 2433 O O . SER A 1 322 ? 13.063 -24.716 -22.998 1.00 75.81 322 SER A O 1
ATOM 2435 N N . TRP A 1 323 ? 13.727 -24.237 -25.090 1.00 75.62 323 TRP A N 1
ATOM 2436 C CA . TRP A 1 323 ? 12.535 -23.513 -25.482 1.00 75.62 323 TRP A CA 1
ATOM 2437 C C . TRP A 1 323 ? 11.547 -24.492 -26.106 1.00 75.62 323 TRP A C 1
ATOM 2439 O O . TRP A 1 323 ? 11.799 -25.054 -27.172 1.00 75.62 323 TRP A O 1
ATOM 2449 N N . TYR A 1 324 ? 10.407 -24.685 -25.449 1.00 72.00 324 TYR A N 1
ATOM 2450 C CA . TYR A 1 324 ? 9.286 -25.393 -26.046 1.00 72.00 324 TYR A CA 1
ATOM 2451 C C . TYR A 1 324 ? 8.375 -24.368 -26.718 1.00 72.00 324 TYR A C 1
ATOM 2453 O O . TYR A 1 324 ? 7.646 -23.641 -26.044 1.00 72.00 324 TYR A O 1
ATOM 2461 N N . ALA A 1 325 ? 8.424 -24.290 -28.047 1.00 61.03 325 ALA A N 1
ATOM 2462 C CA . ALA A 1 325 ? 7.393 -23.578 -28.787 1.00 61.03 325 ALA A CA 1
ATOM 2463 C C . ALA A 1 325 ? 6.082 -24.370 -28.633 1.00 61.03 325 ALA A C 1
ATOM 2465 O O . ALA A 1 325 ? 6.065 -25.553 -28.988 1.00 61.03 325 ALA A O 1
ATOM 2466 N N . PRO A 1 326 ? 4.991 -23.776 -28.113 1.00 56.16 326 PRO A N 1
ATOM 2467 C CA . PRO A 1 326 ? 3.692 -24.429 -28.149 1.00 56.16 326 PRO A CA 1
ATOM 2468 C C . PRO A 1 326 ? 3.394 -24.791 -29.604 1.00 56.16 326 PRO A C 1
ATOM 2470 O O . PRO A 1 326 ? 3.532 -23.941 -30.486 1.00 56.16 326 PRO A O 1
ATOM 2473 N N . ALA A 1 327 ? 3.038 -26.050 -29.868 1.00 51.16 327 ALA A N 1
ATOM 2474 C CA . ALA A 1 327 ? 2.621 -26.450 -31.202 1.00 51.16 327 ALA A CA 1
ATOM 2475 C C . ALA A 1 327 ? 1.476 -25.524 -31.627 1.00 51.16 327 ALA A C 1
ATOM 2477 O O . ALA A 1 327 ? 0.468 -25.439 -30.924 1.00 51.16 327 ALA A O 1
ATOM 2478 N N . MET A 1 328 ? 1.647 -24.800 -32.739 1.00 44.69 328 MET A N 1
ATOM 2479 C CA . MET A 1 328 ? 0.538 -24.064 -33.332 1.00 44.69 328 MET A CA 1
ATOM 2480 C C . MET A 1 328 ? -0.514 -25.103 -33.706 1.00 44.69 328 MET A C 1
ATOM 2482 O O . MET A 1 328 ? -0.308 -25.896 -34.624 1.00 44.69 328 MET A O 1
ATOM 2486 N N . THR A 1 329 ? -1.604 -25.158 -32.945 1.00 45.44 329 THR A N 1
ATOM 2487 C CA . THR A 1 329 ? -2.796 -25.891 -33.356 1.00 45.44 329 THR A CA 1
ATOM 2488 C C . THR A 1 329 ? -3.306 -25.208 -34.619 1.00 45.44 329 THR A C 1
ATOM 2490 O O . THR A 1 329 ? -3.723 -24.050 -34.555 1.00 45.44 329 THR A O 1
ATOM 2493 N N . ALA A 1 330 ? -3.159 -25.895 -35.752 1.00 42.03 330 ALA A N 1
ATOM 2494 C C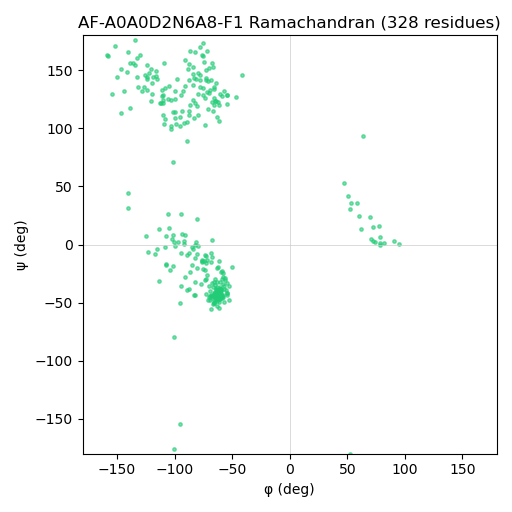A . ALA A 1 330 ? -3.759 -25.526 -37.029 1.00 42.03 330 ALA A CA 1
ATOM 2495 C C . ALA A 1 330 ? -5.283 -25.695 -36.990 1.00 42.03 330 ALA A C 1
ATOM 2497 O O . ALA A 1 330 ? -5.750 -26.597 -36.255 1.00 42.03 330 ALA A O 1
#

Solvent-accessible surface area (backbone atoms only — not comparable to full-atom values): 18332 Å² total; per-residue (Å²): 131,74,89,62,52,61,78,71,38,90,83,58,75,81,78,53,64,66,60,41,35,41,48,68,34,50,96,44,48,53,75,74,43,68,45,60,49,48,50,55,82,53,66,66,30,63,83,46,50,39,65,56,36,32,49,28,47,53,53,34,50,51,48,34,50,72,37,63,39,70,85,38,93,36,42,17,72,38,23,31,43,43,34,92,56,36,19,73,61,17,21,46,21,46,49,25,37,39,76,73,48,28,50,29,30,44,38,42,58,88,40,68,91,38,39,30,90,89,42,86,73,38,57,24,65,38,35,50,88,80,14,52,34,65,68,41,32,25,37,44,20,36,78,56,95,59,48,65,90,21,40,42,70,68,54,34,41,55,54,49,32,72,73,39,19,82,80,68,74,43,76,69,53,71,65,59,49,36,53,52,50,14,53,48,48,33,54,70,27,59,75,58,70,42,84,54,51,75,55,77,41,79,40,20,64,34,69,75,49,97,81,76,54,18,54,51,54,52,47,51,52,34,30,54,59,50,39,58,75,79,49,92,70,88,87,79,89,67,44,55,43,58,42,51,50,51,34,52,54,48,42,54,37,56,64,21,44,69,48,78,48,74,42,65,44,100,87,28,39,33,51,29,42,36,41,35,23,70,22,79,64,78,87,49,73,74,27,62,44,78,42,78,49,91,47,62,88,91,66,61,54,57,71,46,74,47,71,27,33,36,51,32,66,34,77,46,79,46,80,95,46,67,59,79,75,78,78,80,82,125

pLDDT: mean 91.33, std 12.47, range [37.38, 98.81]

Secondary structure (DSSP, 8-state):
--TTGGGG-TT-----HHHHHHHTTGGGHHHHS-EEE--SS----TT--HHHHHHHHHHHHHHHHHTT-TTSTTEEEEEE--GGGTTTT-HHHHHHHHHTT--EEE--TTSGGGS-SS-TTS-EE--HHHHSSSS-EEE--B--SS-TT--SHHHHHHHHHHHHHHHHTSPPPHHHHHHHHHHHIIIIIITTT----B---GGGG---STTS--HHHHHHHHHHHHHTTT---------HHHHHHHHHHHHHHHHT-EEEEEEE-TTSBEEEEEEEE-SPP-S---EEEEEEE---TTS--EEEEEEE-TT-EEEEE--S-B--PPP---

Organism: NCBI:txid145388

Foldseek 3Di:
DPPLVLLVDPPRDDPDPVLVCLLVCPVVVLVVAAEEAAFDPLDAQADDALVRLLNRLVVSCSSCVSSVNPPDPRYDYAEHEYRVQHLQQPLSNQVSSVVSRHLYYEHEPVDVVQADPPDNLAWDFDDCVRRVHGGRTYAYAYEFLADQPAQDQVRSQVVVCVPCCVVVVHRDHSVRRLLVRLVCCLVVPVVVVHLHYYDYYPSQCHQPDPPSDGNVRSNVVSNVVSNVVPDPDDDDDDHPNVSNVVNVLVVLQVLQVK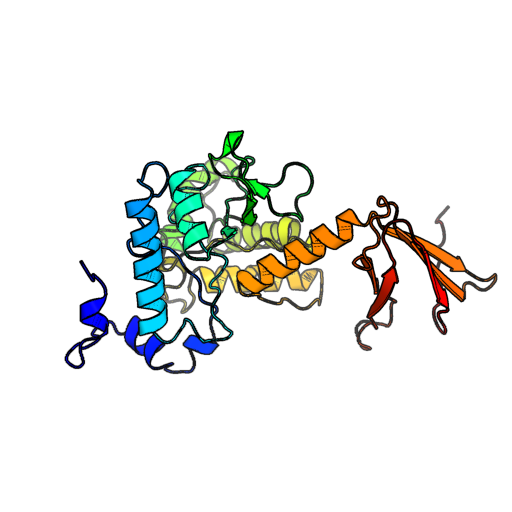DKDWDADPQQDTFKIKIFGPHDAPPDQSHWDWDFADDPPVPPTDIDTDTAGRRGMDMDTDPPGGDDDPPPPD

Mean predicted aligned error: 6.08 Å

InterPro domains:
  IPR050788 Yeast SRP1/TIP1 Cell Wall [PTHR31002] (30-280)
  IPR056826 Agd3, deacetylase domain [PF25115] (30-259)

Sequence (330 aa):
MNFSSQWQDAQFSLQDQVARAIKNNEGGIADAFFFSHHTFTHEILDNVTSFDAEMQMALNKDMAAFLGLSNRSTFSSSCMVTPQISGLHNGDALAALARLGAGCAVGDNTWSFLTNPDNPHHMLYTTEEEHGYGGFQILPRFATEIYFNCSTASQNLAMYNALYRSFFGKDSTIDELMQREAALVVRDGLLSLRHDPYMMHQANLALLDGSGKSLVMRWVEAVVAEFAKYASWPLTSLKLDDLRAAFLARQARDECALSYAIEVGANGTIAAVTVKSGATADGSSQCWAPLIAGGSAAAGGSSVNIPVVKGGAARVELQGLSWYAPAMTA